Protein AF-A0A7U7GGA0-F1 (afdb_monomer_lite)

Secondary structure (DSSP, 8-state):
----GGG-GGGS---S--EE-HHHHHHH-TTTGGG-HHHHHHHHS---PPP------S-PPPP-HHHHHHHHHHHHHHHTSSSSEEPPHHHHHHHHHHHHHTTSEEEEEEEETTEEEEEEEE-TTTTTTHHHHHHHHT-GGGG--HHHHHHHHHHHHHTS-HHHHHHHHHHHHT-SSGGGGGGEEET--GGGT-TT-TT-----SEEEEEE-TTTS-EEEEEEEEE-GGGGSHHHHHHHHHHHHHHHHTT-EEEEEEGGGGGGHHHHHHHHHHHHHHHS-HHHHHHHHHHHHS-HHHHHHHHHHHHHHHHHHHHHHHHHHHHHHH--S--

Foldseek 3Di:
DDDPCQPPQQLAQLQQFFAAQQQVQCVLPVPQRLNDLLLLLLRRQQGDGFDDDDDDPDDFDDDPLVVLLVVLVVLSCVRRVGRHHHFDPVLNCVLQVLLVVVQQWHWDWDQDPNDIDIHIGGHPVCRPCLSLLLSLLSHVLLQDDPVVLVVLVVVLVVPADPQLVVLLVLLCVLAPDSSLSSQFHAFRQVVRLAVPCVPPNDGAGTWGWAAASPPSDTATEGEHEAEPVCPDPVNVVVVVVSCVRNVVSPHYYHYHYPVVVVCSNVVSNVVSVVSCVRCDPSSNVSSVVLNVDDPSNNCSSSSSRVVSSVSSSVSNVVSVCSSNRNDPDD

Structure (mmCIF, N/CA/C/O backbone):
data_AF-A0A7U7GGA0-F1
#
_entry.id   AF-A0A7U7GGA0-F1
#
loop_
_atom_site.group_PDB
_atom_site.id
_atom_site.type_symbol
_atom_site.label_atom_id
_atom_site.label_alt_id
_atom_site.label_comp_id
_atom_site.label_asym_id
_atom_site.label_entity_id
_atom_site.label_seq_id
_atom_site.pdbx_PDB_ins_code
_atom_site.Cartn_x
_atom_site.Cartn_y
_atom_site.Cartn_z
_atom_site.occupancy
_atom_site.B_iso_or_equiv
_atom_site.auth_seq_id
_atom_site.auth_comp_id
_atom_site.auth_asym_id
_atom_site.auth_atom_id
_atom_site.pdbx_PDB_model_num
ATOM 1 N N . MET A 1 1 ? -11.281 7.534 -27.462 1.00 26.80 1 MET A N 1
ATOM 2 C CA . MET A 1 1 ? -11.651 8.168 -26.183 1.00 26.80 1 MET A CA 1
ATOM 3 C C . MET A 1 1 ? -10.399 8.027 -25.348 1.00 26.80 1 MET A C 1
ATOM 5 O O . MET A 1 1 ? -10.153 6.940 -24.844 1.00 26.80 1 MET A O 1
ATOM 9 N N . ASP A 1 2 ? -9.530 9.034 -25.395 1.00 24.56 2 ASP A N 1
ATOM 10 C CA . ASP A 1 2 ? -8.231 8.976 -24.727 1.00 24.56 2 ASP A CA 1
ATOM 11 C C . ASP A 1 2 ? -8.488 9.090 -23.228 1.00 24.56 2 ASP A C 1
ATOM 13 O O . ASP A 1 2 ? -8.855 10.152 -22.725 1.00 24.56 2 ASP A O 1
ATOM 17 N N . PHE A 1 3 ? -8.408 7.960 -22.529 1.00 31.16 3 PHE A N 1
ATOM 18 C CA . PHE A 1 3 ? -8.395 7.962 -21.076 1.00 31.16 3 PHE A CA 1
ATOM 19 C C . PHE A 1 3 ? -7.069 8.578 -20.649 1.00 31.16 3 PHE A C 1
ATOM 21 O O . PHE A 1 3 ? -6.016 7.949 -20.742 1.00 31.16 3 PHE A O 1
ATOM 28 N N . ASP A 1 4 ? -7.123 9.828 -20.204 1.00 37.44 4 ASP A N 1
ATOM 29 C CA . ASP A 1 4 ? -5.989 10.482 -19.576 1.00 37.44 4 ASP A CA 1
ATOM 30 C C . ASP A 1 4 ? -5.774 9.854 -18.186 1.00 37.44 4 ASP A C 1
ATOM 32 O O . ASP A 1 4 ? -6.253 10.341 -17.165 1.00 37.44 4 ASP A O 1
ATOM 36 N N . PHE A 1 5 ? -5.077 8.711 -18.141 1.00 38.62 5 PHE A N 1
ATOM 37 C CA . PHE A 1 5 ? -4.699 7.996 -16.909 1.00 38.62 5 PHE A CA 1
ATOM 38 C C . PHE A 1 5 ? -3.738 8.799 -16.021 1.00 38.62 5 PHE A C 1
ATOM 40 O O . PHE A 1 5 ? -3.255 8.316 -14.995 1.00 38.62 5 PHE A O 1
ATOM 47 N N . THR A 1 6 ? -3.409 10.024 -16.410 1.00 38.94 6 THR A N 1
ATOM 48 C CA . THR A 1 6 ? -2.330 10.783 -15.805 1.00 38.94 6 THR A CA 1
ATOM 49 C C . THR A 1 6 ? -2.712 11.371 -14.445 1.00 38.94 6 THR A C 1
ATOM 51 O O . THR A 1 6 ? -1.821 11.589 -13.632 1.00 38.94 6 THR A O 1
ATOM 54 N N . ASP A 1 7 ? -4.010 11.463 -14.138 1.00 45.25 7 ASP A N 1
ATOM 55 C CA . ASP A 1 7 ? -4.540 11.820 -12.811 1.00 45.25 7 ASP A CA 1
ATOM 56 C C . ASP A 1 7 ? -5.097 10.603 -12.040 1.00 45.25 7 ASP A C 1
ATOM 58 O O . ASP A 1 7 ? -5.886 10.731 -11.101 1.00 45.25 7 ASP A O 1
ATOM 62 N N . SER A 1 8 ? -4.682 9.396 -12.431 1.00 45.69 8 SER A N 1
ATOM 63 C CA . SER A 1 8 ? -5.041 8.155 -11.749 1.00 45.69 8 SER A CA 1
ATOM 64 C C . SER A 1 8 ? -4.623 8.184 -10.264 1.00 45.69 8 SER A C 1
ATOM 66 O O . SER A 1 8 ? -3.449 8.440 -9.973 1.00 45.69 8 SER A O 1
ATOM 68 N N . PRO A 1 9 ? -5.526 7.855 -9.313 1.00 44.31 9 PRO A N 1
ATOM 69 C CA . PRO A 1 9 ? -5.203 7.759 -7.886 1.00 44.31 9 PRO A CA 1
ATOM 70 C C . PRO A 1 9 ? -4.023 6.825 -7.593 1.00 44.31 9 PRO A C 1
ATOM 72 O O . PRO A 1 9 ? -3.312 7.033 -6.616 1.00 44.31 9 PRO A O 1
ATOM 75 N N . TRP A 1 10 ? -3.807 5.831 -8.463 1.00 43.94 10 TRP A N 1
ATOM 76 C CA . TRP A 1 10 ? -2.750 4.824 -8.374 1.00 43.94 10 TRP A CA 1
ATOM 77 C C . TRP A 1 10 ? -1.346 5.389 -8.636 1.00 43.94 10 TRP A C 1
ATOM 79 O O . TRP A 1 10 ? -0.358 4.797 -8.219 1.00 43.94 10 TRP A O 1
ATOM 89 N N . HIS A 1 11 ? -1.229 6.532 -9.320 1.00 46.25 11 HIS A N 1
ATOM 90 C CA . HIS A 1 11 ? 0.070 7.134 -9.635 1.00 46.25 11 HIS A CA 1
ATOM 91 C C . HIS A 1 11 ? 0.603 8.025 -8.509 1.00 46.25 11 HIS A C 1
ATOM 93 O O . HIS A 1 11 ? 1.799 8.315 -8.480 1.00 46.25 11 HIS A O 1
ATOM 99 N N . GLN A 1 12 ? -0.243 8.434 -7.561 1.00 51.06 12 GLN A N 1
ATOM 100 C CA . GLN A 1 12 ? 0.085 9.475 -6.591 1.00 51.06 12 GLN A CA 1
ATOM 101 C C . GLN A 1 12 ? 0.842 8.928 -5.384 1.00 51.06 12 GLN A C 1
ATOM 103 O O . GLN A 1 12 ? 0.516 7.874 -4.848 1.00 51.06 12 GLN A O 1
ATOM 108 N N . SER A 1 13 ? 1.841 9.675 -4.909 1.00 44.59 13 SER A N 1
ATOM 109 C CA . SER A 1 13 ? 2.400 9.420 -3.581 1.00 44.59 13 SER A CA 1
ATOM 110 C C . SER A 1 13 ? 1.418 9.897 -2.502 1.00 44.59 13 SER A C 1
ATOM 112 O O . SER A 1 13 ? 1.038 11.074 -2.482 1.00 44.59 13 SER A O 1
ATOM 114 N N . ILE A 1 14 ? 1.031 9.016 -1.571 1.00 49.53 14 ILE A N 1
ATOM 115 C CA . ILE A 1 14 ? 0.167 9.328 -0.413 1.00 49.53 14 ILE A CA 1
ATOM 116 C C . ILE A 1 14 ? 0.987 10.029 0.692 1.00 49.53 14 ILE A C 1
ATOM 118 O O . ILE A 1 14 ? 0.829 9.789 1.884 1.00 49.53 14 ILE A O 1
ATOM 122 N N . ASP A 1 15 ? 1.876 10.948 0.320 1.00 47.06 15 ASP A N 1
ATOM 123 C CA . ASP A 1 15 ? 2.834 11.563 1.249 1.00 47.06 15 ASP A CA 1
ATOM 124 C C . ASP A 1 15 ? 2.228 12.649 2.152 1.00 47.06 15 ASP A C 1
ATOM 126 O O . ASP A 1 15 ? 2.924 13.229 2.985 1.00 47.06 15 ASP A O 1
ATOM 130 N N . LYS A 1 16 ? 0.947 13.002 1.984 1.00 54.38 16 LYS A N 1
ATOM 131 C CA . LYS A 1 16 ? 0.453 14.287 2.508 1.00 54.38 16 LYS A CA 1
ATOM 132 C C . LYS A 1 16 ? -0.461 14.190 3.725 1.00 54.38 16 LYS A C 1
ATOM 134 O O . LYS A 1 16 ? -0.462 15.124 4.512 1.00 54.38 16 LYS A O 1
ATOM 139 N N . ALA A 1 17 ? -1.199 13.106 3.951 1.00 54.53 17 ALA A N 1
ATOM 140 C CA . ALA A 1 17 ? -2.034 12.998 5.152 1.00 54.53 17 ALA A CA 1
ATOM 141 C C . ALA A 1 17 ? -2.320 11.540 5.515 1.00 54.53 17 ALA A C 1
ATOM 143 O O . ALA A 1 17 ? -2.991 10.809 4.777 1.00 54.53 17 ALA A O 1
ATOM 144 N N . ALA A 1 18 ? -1.842 11.123 6.684 1.00 72.19 18 ALA A N 1
ATOM 145 C CA . ALA A 1 18 ? -2.099 9.799 7.214 1.00 72.19 18 ALA A CA 1
ATOM 146 C C . ALA A 1 18 ? -2.680 9.913 8.615 1.00 72.19 18 ALA A C 1
ATOM 148 O O . ALA A 1 18 ? -1.956 10.192 9.564 1.00 72.19 18 ALA A O 1
ATOM 149 N N . TYR A 1 19 ? -3.983 9.675 8.758 1.00 87.94 19 TYR A N 1
ATOM 150 C CA . TYR A 1 19 ? -4.513 9.290 10.057 1.00 87.94 19 TYR A CA 1
ATOM 151 C C . TYR A 1 19 ? -4.419 7.780 10.234 1.00 87.94 19 TYR A C 1
ATOM 153 O O . TYR A 1 19 ? -4.403 7.023 9.257 1.00 87.94 19 TYR A O 1
ATOM 161 N N . ALA A 1 20 ? -4.332 7.370 11.492 1.00 90.38 20 ALA A N 1
ATOM 162 C CA . ALA A 1 20 ? -4.372 5.992 11.937 1.00 90.38 20 ALA A CA 1
ATOM 163 C C . ALA A 1 20 ? -5.182 5.902 13.232 1.00 90.38 20 ALA A C 1
ATOM 165 O O . ALA A 1 20 ? -5.212 6.847 14.027 1.00 90.38 20 ALA A O 1
ATOM 166 N N . ALA A 1 21 ? -5.810 4.750 13.451 1.00 93.12 21 ALA A N 1
ATOM 167 C CA . ALA A 1 21 ? -6.511 4.486 14.694 1.00 93.12 21 ALA A CA 1
ATOM 168 C C . ALA A 1 21 ? -5.520 4.369 15.861 1.00 93.12 21 ALA A C 1
ATOM 170 O O . ALA A 1 21 ? -4.521 3.646 15.771 1.00 93.12 21 ALA A O 1
ATOM 171 N N . GLN A 1 22 ? -5.789 5.060 16.966 1.00 93.56 22 GLN A N 1
ATOM 172 C CA . GLN A 1 22 ? -4.914 5.070 18.138 1.00 93.56 22 GLN A CA 1
ATOM 173 C C . GLN A 1 22 ? -4.792 3.672 18.748 1.00 93.56 22 GLN A C 1
ATOM 175 O O . GLN A 1 22 ? -3.684 3.255 19.088 1.00 93.56 22 GLN A O 1
ATOM 180 N N . ALA A 1 23 ? -5.894 2.920 18.821 1.00 94.38 23 ALA A N 1
ATOM 181 C CA . ALA A 1 23 ? -5.894 1.543 19.304 1.00 94.38 23 ALA A CA 1
ATOM 182 C C . ALA A 1 23 ? -4.991 0.638 18.457 1.00 94.38 23 ALA A C 1
ATOM 184 O O . ALA A 1 23 ? -4.257 -0.195 18.992 1.00 94.38 23 ALA A O 1
ATOM 185 N N . LEU A 1 24 ? -5.032 0.818 17.133 1.00 93.62 24 LEU A N 1
ATOM 186 C CA . LEU A 1 24 ? -4.247 0.028 16.192 1.00 93.62 24 LEU A CA 1
ATOM 187 C C . LEU A 1 24 ? -2.758 0.343 16.319 1.00 93.62 24 LEU A C 1
ATOM 189 O O . LEU A 1 24 ? -1.940 -0.566 16.426 1.00 93.62 24 LEU A O 1
ATOM 193 N N . VAL A 1 25 ? -2.405 1.627 16.368 1.00 92.44 25 VAL A N 1
ATOM 194 C CA . VAL A 1 25 ? -1.018 2.071 16.543 1.00 92.44 25 VAL A CA 1
ATOM 195 C C . VAL A 1 25 ? -0.442 1.559 17.864 1.00 92.44 25 VAL A C 1
ATOM 197 O O . VAL A 1 25 ? 0.655 1.002 17.878 1.00 92.44 25 VAL A O 1
ATOM 200 N N . SER A 1 26 ? -1.199 1.667 18.959 1.00 91.88 26 SER A N 1
ATOM 201 C CA . SER A 1 26 ? -0.801 1.125 20.263 1.00 91.88 26 SER A CA 1
ATOM 202 C C . SER A 1 26 ? -0.711 -0.405 20.281 1.00 91.88 26 SER A C 1
ATOM 204 O O . SER A 1 26 ? 0.055 -0.950 21.069 1.00 91.88 26 SER A O 1
ATOM 206 N N . PHE A 1 27 ? -1.455 -1.113 19.428 1.00 92.81 27 PHE A N 1
ATOM 207 C CA . PHE A 1 27 ? -1.346 -2.566 19.274 1.00 92.81 27 PHE A CA 1
ATOM 208 C C . PHE A 1 27 ? -0.114 -2.984 18.450 1.00 92.81 27 PHE A C 1
ATOM 210 O O . PHE A 1 27 ? 0.562 -3.965 18.781 1.00 92.81 27 PHE A O 1
ATOM 217 N N . LEU A 1 28 ? 0.190 -2.249 17.377 1.00 90.25 28 LEU A N 1
ATOM 218 C CA . LEU A 1 28 ? 1.336 -2.522 16.508 1.00 90.25 28 LEU A CA 1
ATOM 219 C C . LEU A 1 28 ? 2.662 -2.243 17.223 1.00 90.25 28 LEU A C 1
ATOM 221 O O . LEU A 1 28 ? 3.551 -3.094 17.196 1.00 90.25 28 LEU A O 1
ATOM 225 N N . ASP A 1 29 ? 2.766 -1.104 17.909 1.00 89.69 29 ASP A N 1
ATOM 226 C CA . ASP A 1 29 ? 3.924 -0.753 18.731 1.00 89.69 29 ASP A CA 1
ATOM 227 C C . ASP A 1 29 ? 3.483 -0.127 20.068 1.00 89.69 29 ASP A C 1
ATOM 229 O O . ASP A 1 29 ? 3.345 1.096 20.178 1.00 89.69 29 ASP A O 1
ATOM 233 N N . PRO A 1 30 ? 3.296 -0.945 21.121 1.00 88.25 30 PRO A N 1
ATOM 234 C CA . PRO A 1 30 ? 2.891 -0.459 22.440 1.00 88.25 30 PRO A CA 1
ATOM 235 C C . PRO A 1 30 ? 3.915 0.459 23.116 1.00 88.25 30 PRO A C 1
ATOM 237 O O . PRO A 1 30 ? 3.559 1.174 24.051 1.00 88.25 30 PRO A O 1
ATOM 240 N N . LYS A 1 31 ? 5.190 0.412 22.702 1.00 88.94 31 LYS A N 1
ATOM 241 C CA . LYS A 1 31 ? 6.273 1.163 23.351 1.00 88.94 31 LYS A CA 1
ATOM 242 C C . LYS A 1 31 ? 6.389 2.570 22.787 1.00 88.94 31 LYS A C 1
ATOM 244 O O . LYS A 1 31 ? 6.547 3.515 23.551 1.00 88.94 31 LYS A O 1
ATOM 249 N N . GLN A 1 32 ? 6.350 2.697 21.462 1.00 88.69 32 GLN A N 1
ATOM 250 C CA . GLN A 1 32 ? 6.600 3.969 20.781 1.00 88.69 32 GLN A CA 1
ATOM 251 C C . GLN A 1 32 ? 5.337 4.583 20.166 1.00 88.69 32 GLN A C 1
ATOM 253 O O . GLN A 1 32 ? 5.297 5.794 19.944 1.00 88.69 32 GLN A O 1
ATOM 258 N N . GLY A 1 33 ? 4.296 3.788 19.894 1.00 89.44 33 GLY A N 1
ATOM 259 C CA . GLY A 1 33 ? 3.059 4.254 19.270 1.00 89.44 33 GLY A CA 1
ATOM 260 C C . GLY A 1 33 ? 3.325 5.068 17.999 1.00 89.44 33 GLY A C 1
ATOM 261 O O . GLY A 1 33 ? 4.047 4.630 17.107 1.00 89.44 33 GLY A O 1
ATOM 262 N N . PHE A 1 34 ? 2.793 6.292 17.933 1.00 88.56 34 PHE A N 1
ATOM 263 C CA . PHE A 1 34 ? 2.975 7.206 16.794 1.00 88.56 34 PHE A CA 1
ATOM 264 C C . PHE A 1 34 ? 4.425 7.687 16.582 1.00 88.56 34 PHE A C 1
ATOM 266 O O . PHE A 1 34 ? 4.760 8.208 15.516 1.00 88.56 34 PHE A O 1
ATOM 273 N N . ALA A 1 35 ? 5.307 7.530 17.575 1.00 88.00 35 ALA A N 1
ATOM 274 C CA . ALA A 1 35 ? 6.732 7.814 17.414 1.00 88.00 35 ALA A CA 1
ATOM 275 C C . ALA A 1 35 ? 7.501 6.657 16.750 1.00 88.00 35 ALA A C 1
ATOM 277 O O . ALA A 1 35 ? 8.643 6.861 16.345 1.00 88.00 35 ALA A O 1
ATOM 278 N N . SER A 1 36 ? 6.885 5.477 16.611 1.00 87.81 36 SER A N 1
ATOM 279 C CA . SER A 1 36 ? 7.525 4.281 16.060 1.00 87.81 36 SER A CA 1
ATOM 280 C C . SER A 1 36 ? 7.919 4.470 14.590 1.00 87.81 36 SER A C 1
ATOM 282 O O . SER A 1 36 ? 7.034 4.713 13.764 1.00 87.81 36 SER A O 1
ATOM 284 N N . PRO A 1 37 ? 9.201 4.287 14.215 1.00 84.19 37 PRO A N 1
ATOM 285 C CA . PRO A 1 37 ? 9.628 4.305 12.814 1.00 84.19 37 PRO A CA 1
ATOM 286 C C . PRO A 1 37 ? 8.856 3.305 11.949 1.00 84.19 37 PRO A C 1
ATOM 288 O O . PRO A 1 37 ? 8.491 3.623 10.823 1.00 84.19 37 PRO A O 1
ATOM 291 N N . LEU A 1 38 ? 8.526 2.135 12.505 1.00 84.00 38 LEU A N 1
ATOM 292 C CA . LEU A 1 38 ? 7.714 1.122 11.836 1.00 84.00 38 LEU A CA 1
ATOM 293 C C . LEU A 1 38 ? 6.321 1.662 11.485 1.00 84.00 38 LEU A C 1
ATOM 295 O O . LEU A 1 38 ? 5.894 1.556 10.340 1.00 84.00 38 LEU A O 1
ATOM 299 N N . VAL A 1 39 ? 5.628 2.275 12.452 1.00 85.94 39 VAL A N 1
ATOM 300 C CA . VAL A 1 39 ? 4.297 2.868 12.230 1.00 85.94 39 VAL A CA 1
ATOM 301 C C . VAL A 1 39 ? 4.372 3.988 11.194 1.00 85.94 39 VAL A C 1
ATOM 303 O O . VAL A 1 39 ? 3.505 4.074 10.328 1.00 85.94 39 VAL A O 1
ATOM 306 N N . ARG A 1 40 ? 5.421 4.818 11.229 1.00 83.12 40 ARG A N 1
ATOM 307 C CA . ARG A 1 40 ? 5.620 5.860 10.214 1.00 83.12 40 ARG A CA 1
ATOM 308 C C . ARG A 1 40 ? 5.760 5.262 8.819 1.00 83.12 40 ARG A C 1
ATOM 310 O O . ARG A 1 40 ? 4.989 5.636 7.945 1.00 83.12 40 ARG A O 1
ATOM 317 N N . THR A 1 41 ? 6.659 4.295 8.634 1.00 78.69 41 THR A N 1
ATOM 318 C CA . THR A 1 41 ? 6.871 3.629 7.340 1.00 78.69 41 THR A CA 1
ATOM 319 C C . THR A 1 41 ? 5.589 2.970 6.831 1.00 78.69 41 THR A C 1
ATOM 321 O O . THR A 1 41 ? 5.218 3.173 5.679 1.00 78.69 41 THR A O 1
ATOM 324 N N . ILE A 1 42 ? 4.873 2.238 7.691 1.00 78.62 42 ILE A N 1
ATOM 325 C CA . ILE A 1 42 ? 3.627 1.547 7.330 1.00 78.62 42 ILE A CA 1
ATOM 326 C C . ILE A 1 42 ? 2.576 2.519 6.789 1.00 78.62 42 ILE A C 1
ATOM 328 O O . ILE A 1 42 ? 1.975 2.273 5.750 1.00 78.62 42 ILE A O 1
ATOM 332 N N . PHE A 1 43 ? 2.319 3.608 7.515 1.00 77.69 43 PHE A N 1
ATOM 333 C CA . PHE A 1 43 ? 1.221 4.511 7.178 1.00 77.69 43 PHE A CA 1
ATOM 334 C C . PHE A 1 43 ? 1.610 5.587 6.162 1.00 77.69 43 PHE A C 1
ATOM 336 O O . PHE A 1 43 ? 0.712 6.165 5.552 1.00 77.69 43 PHE A O 1
ATOM 343 N N . GLN A 1 44 ? 2.908 5.838 5.967 1.00 74.12 44 GLN A N 1
ATOM 344 C CA . GLN A 1 44 ? 3.423 6.690 4.896 1.00 74.12 44 GLN A CA 1
ATOM 345 C C . GLN A 1 44 ? 3.277 6.020 3.527 1.00 74.12 44 GLN A C 1
ATOM 347 O O . GLN A 1 44 ? 2.798 6.645 2.591 1.00 74.12 44 GLN A O 1
ATOM 352 N N . TYR A 1 45 ? 3.674 4.751 3.431 1.00 66.19 45 TYR A N 1
ATOM 353 C CA . TYR A 1 45 ? 3.763 4.017 2.164 1.00 66.19 45 TYR A CA 1
ATOM 354 C C . TYR A 1 45 ? 2.608 3.047 1.939 1.00 66.19 45 TYR A C 1
ATOM 356 O O . TYR A 1 45 ? 2.703 2.172 1.083 1.00 66.19 45 TYR A O 1
ATOM 364 N N . ARG A 1 46 ? 1.530 3.159 2.722 1.00 63.53 46 ARG A N 1
ATOM 365 C CA . ARG A 1 46 ? 0.328 2.361 2.481 1.00 63.53 46 ARG A CA 1
ATOM 366 C C . ARG A 1 46 ? -0.140 2.602 1.050 1.00 63.53 46 ARG A C 1
ATOM 368 O O . ARG A 1 46 ? -0.200 3.748 0.601 1.00 63.53 46 ARG A O 1
ATOM 375 N N . SER A 1 47 ? -0.494 1.533 0.366 1.00 49.59 47 SER A N 1
ATOM 376 C CA . SER A 1 47 ? -1.025 1.634 -0.981 1.00 49.59 47 SER A CA 1
ATOM 377 C C . SER A 1 47 ? -2.519 1.978 -0.912 1.00 49.59 47 SER A C 1
ATOM 379 O O . SER A 1 47 ? -3.198 1.653 0.069 1.00 49.59 47 SER A O 1
ATOM 381 N N . GLY A 1 48 ? -3.037 2.729 -1.884 1.00 48.34 48 GLY A N 1
ATOM 382 C CA . GLY A 1 48 ? -4.426 3.190 -1.865 1.00 48.34 48 GLY A CA 1
ATOM 383 C C . GLY A 1 48 ? -4.698 4.447 -2.689 1.00 48.34 48 GLY A C 1
ATOM 384 O O . GLY A 1 48 ? -3.820 5.009 -3.333 1.00 48.34 48 GLY A O 1
ATOM 385 N N . PHE A 1 49 ? -5.955 4.884 -2.671 1.00 47.25 49 PHE A N 1
ATOM 386 C CA . PHE A 1 49 ? -6.432 6.014 -3.464 1.00 47.25 49 PHE A CA 1
ATOM 387 C C . PHE A 1 49 ? -6.011 7.356 -2.856 1.00 47.25 49 PHE A C 1
ATOM 389 O O . PHE A 1 49 ? -6.202 7.623 -1.667 1.00 47.25 49 PHE A O 1
ATOM 396 N N . ALA A 1 50 ? -5.514 8.239 -3.712 1.00 50.84 50 ALA A N 1
ATOM 397 C CA . ALA A 1 50 ? -5.436 9.664 -3.451 1.00 50.84 50 ALA A CA 1
ATOM 398 C C . ALA A 1 50 ? -6.574 10.379 -4.194 1.00 50.84 50 ALA A C 1
ATOM 400 O O . ALA A 1 50 ? -6.833 10.114 -5.370 1.00 50.84 50 ALA A O 1
ATOM 401 N N . PHE A 1 51 ? -7.281 11.278 -3.506 1.00 49.69 51 PHE A N 1
ATOM 402 C CA . PHE A 1 51 ? -8.290 12.113 -4.152 1.00 49.69 51 PHE A CA 1
ATOM 403 C C . PHE A 1 51 ? -7.620 13.334 -4.771 1.00 49.69 51 PHE A C 1
ATOM 405 O O . PHE A 1 51 ? -7.029 14.150 -4.066 1.00 49.69 51 PHE A O 1
ATOM 412 N N . THR A 1 52 ? -7.781 13.497 -6.081 1.00 49.09 52 THR A N 1
ATOM 413 C CA . THR A 1 52 ? -7.548 14.782 -6.744 1.00 49.09 52 THR A CA 1
ATOM 414 C C . THR A 1 52 ? -8.890 15.397 -7.063 1.00 49.09 52 THR A C 1
ATOM 416 O O . THR A 1 52 ? -9.732 14.772 -7.706 1.00 49.09 52 THR A O 1
ATOM 419 N N . LEU A 1 53 ? -9.118 16.614 -6.576 1.00 47.19 53 LEU A N 1
ATOM 420 C CA . LEU A 1 53 ? -10.313 17.349 -6.949 1.00 47.19 53 LEU A CA 1
ATOM 421 C C . LEU A 1 53 ? -10.157 17.837 -8.393 1.00 47.19 53 LEU A C 1
ATOM 423 O O . LEU A 1 53 ? -9.237 18.621 -8.654 1.00 47.19 53 LEU A O 1
ATOM 427 N N . PRO A 1 54 ? -11.046 17.436 -9.320 1.00 45.34 54 PRO A N 1
ATOM 428 C CA . PRO A 1 54 ? -11.078 18.048 -10.638 1.00 45.34 54 PRO A CA 1
ATOM 429 C C . PRO A 1 54 ? -11.345 19.550 -10.496 1.00 45.34 54 PRO A C 1
ATOM 431 O O . PRO A 1 54 ? -11.855 20.029 -9.479 1.00 45.34 54 PRO A O 1
ATOM 434 N N . THR A 1 55 ? -10.995 20.322 -11.518 1.00 44.25 55 THR A N 1
ATOM 435 C CA . THR A 1 55 ? -11.402 21.728 -11.612 1.00 44.25 55 THR A CA 1
ATOM 436 C C . THR A 1 55 ? -12.862 21.774 -12.079 1.00 44.25 55 THR A C 1
ATOM 438 O O . THR A 1 55 ? -13.084 21.486 -13.251 1.00 44.25 55 THR A O 1
ATOM 441 N N . PRO A 1 56 ? -13.881 22.062 -11.237 1.00 42.81 56 PRO A N 1
ATOM 442 C CA . PRO A 1 56 ? -15.233 22.327 -11.704 1.00 42.81 56 PRO A CA 1
ATOM 443 C C . PRO A 1 56 ? -15.265 23.386 -12.799 1.00 42.81 56 PRO A C 1
ATOM 445 O O . PRO A 1 56 ? -14.618 24.426 -12.719 1.00 42.81 56 PRO A O 1
ATOM 448 N N . SER A 1 57 ? -16.082 23.094 -13.801 1.00 40.31 57 SER A N 1
ATOM 449 C CA . SER A 1 57 ? -16.409 23.926 -14.956 1.00 40.31 57 SER A CA 1
ATOM 450 C C . SER A 1 57 ? -17.552 24.911 -14.677 1.00 40.31 57 SER A C 1
ATOM 452 O O . SER A 1 57 ? -18.249 25.314 -15.603 1.00 40.31 57 SER A O 1
ATOM 454 N N . PHE A 1 58 ? -17.808 25.240 -13.409 1.00 45.59 58 PHE A N 1
ATOM 455 C CA . PHE A 1 58 ? -18.923 26.095 -13.007 1.00 45.59 58 PHE A CA 1
ATOM 456 C C . PHE A 1 58 ? -18.393 27.387 -12.387 1.00 45.59 58 PHE A C 1
ATOM 458 O O . PHE A 1 58 ? -17.502 27.343 -11.538 1.00 45.59 58 PHE A O 1
ATOM 465 N N . ASP A 1 59 ? -18.968 28.520 -12.792 1.00 42.84 59 ASP A N 1
ATOM 466 C CA . ASP A 1 59 ? -18.710 29.822 -12.183 1.00 42.84 59 ASP A CA 1
ATOM 467 C C . ASP A 1 59 ? -19.305 29.848 -10.771 1.00 42.84 59 ASP A C 1
ATOM 469 O O . ASP A 1 59 ? -20.522 29.911 -10.581 1.00 42.84 59 ASP A O 1
ATOM 473 N N . ILE A 1 60 ? -18.435 29.763 -9.766 1.00 51.38 60 ILE A N 1
ATOM 474 C CA . ILE A 1 60 ? -18.813 29.840 -8.353 1.00 51.38 60 ILE A CA 1
ATOM 475 C C . ILE A 1 60 ? -18.538 31.275 -7.865 1.00 51.38 60 ILE A C 1
ATOM 477 O O . ILE A 1 60 ? -17.427 31.774 -8.063 1.00 51.38 60 ILE A O 1
ATOM 481 N N . PRO A 1 61 ? -19.509 31.958 -7.224 1.00 49.50 61 PRO A N 1
ATOM 482 C CA . PRO A 1 61 ? -19.302 33.288 -6.651 1.00 49.50 61 PRO A CA 1
ATOM 483 C C . PRO A 1 61 ? -18.145 33.293 -5.639 1.00 49.50 61 PRO A C 1
ATOM 485 O O . PRO A 1 61 ? -18.127 32.487 -4.710 1.00 49.50 61 PRO A O 1
ATOM 488 N N . GLN A 1 62 ? -17.180 34.199 -5.817 1.00 50.97 62 GLN A N 1
ATOM 489 C CA . GLN A 1 62 ? -15.939 34.239 -5.033 1.00 50.97 62 GLN A CA 1
ATOM 490 C C . GLN A 1 62 ? -16.134 34.827 -3.619 1.00 50.97 62 GLN A C 1
ATOM 492 O O . GLN A 1 62 ? -16.914 35.758 -3.415 1.00 50.97 62 GLN A O 1
ATOM 497 N N . LEU A 1 63 ? -15.399 34.279 -2.642 1.00 64.50 63 LEU A N 1
ATOM 498 C CA . LEU A 1 63 ? -15.309 34.760 -1.254 1.00 64.50 63 LEU A CA 1
ATOM 499 C C . LEU A 1 63 ? -14.642 36.138 -1.119 1.00 64.50 63 LEU A C 1
ATOM 501 O O . LEU A 1 63 ? -13.935 36.609 -2.003 1.00 64.50 63 LEU A O 1
ATOM 505 N N . ASP A 1 64 ? -14.683 36.656 0.113 1.00 63.66 64 ASP A N 1
ATOM 506 C CA . ASP A 1 64 ? -13.508 37.302 0.708 1.00 63.66 64 ASP A CA 1
ATOM 507 C C . ASP A 1 64 ? -12.357 36.277 0.839 1.00 63.66 64 ASP A C 1
ATOM 509 O O . ASP A 1 64 ? -12.328 35.452 1.763 1.00 63.66 64 ASP A O 1
ATOM 513 N N . GLN A 1 65 ? -11.448 36.297 -0.139 1.00 64.56 65 GLN A N 1
ATOM 514 C CA . GLN A 1 65 ? -10.334 35.358 -0.332 1.00 64.56 65 GLN A CA 1
ATOM 515 C C . GLN A 1 65 ? -9.552 35.057 0.962 1.00 64.56 65 GLN A C 1
ATOM 517 O O . GLN A 1 65 ? -9.143 33.920 1.196 1.00 64.56 65 GLN A O 1
ATOM 522 N N . LEU A 1 66 ? -9.426 36.044 1.858 1.00 66.12 66 LEU A N 1
ATOM 523 C CA . LEU A 1 66 ? -8.678 35.930 3.110 1.00 66.12 66 LEU A CA 1
ATOM 524 C C . LEU A 1 66 ? -9.236 34.844 4.052 1.00 66.12 66 LEU A C 1
ATOM 526 O O . LEU A 1 66 ? -8.475 34.096 4.669 1.00 66.12 66 LEU A O 1
ATOM 530 N N . LYS A 1 67 ? -10.566 34.734 4.177 1.00 69.06 67 LYS A N 1
ATOM 531 C CA . LYS A 1 67 ? -11.208 33.753 5.078 1.00 69.06 67 LYS A CA 1
ATOM 532 C C . LYS A 1 67 ? -11.076 32.330 4.552 1.00 69.06 67 LYS A C 1
ATOM 534 O O . LYS A 1 67 ? -10.891 31.397 5.333 1.00 69.06 67 LYS A O 1
ATOM 539 N N . ALA A 1 68 ? -11.161 32.177 3.237 1.00 65.12 68 ALA A N 1
ATOM 540 C CA . ALA A 1 68 ? -11.002 30.899 2.563 1.00 65.12 68 ALA A CA 1
ATOM 541 C C . ALA A 1 68 ? -9.567 30.394 2.654 1.00 65.12 68 ALA A C 1
ATOM 543 O O . ALA A 1 68 ? -9.351 29.237 3.008 1.00 65.12 68 ALA A O 1
ATOM 544 N N . ASP A 1 69 ? -8.599 31.283 2.426 1.00 65.81 69 ASP A N 1
ATOM 545 C CA . ASP A 1 69 ? -7.180 30.980 2.575 1.00 65.81 69 ASP A CA 1
ATOM 546 C C . ASP A 1 69 ? -6.858 30.567 4.014 1.00 65.81 69 ASP A C 1
ATOM 548 O O . ASP A 1 69 ? -6.189 29.554 4.230 1.00 65.81 69 ASP A O 1
ATOM 552 N N . TRP A 1 70 ? -7.394 31.287 5.008 1.00 74.50 70 TRP A N 1
ATOM 553 C CA . TRP A 1 70 ? -7.215 30.937 6.416 1.00 74.50 70 TRP A CA 1
ATOM 554 C C . TRP A 1 70 ? -7.831 29.574 6.766 1.00 74.50 70 TRP A C 1
ATOM 556 O O . TRP A 1 70 ? -7.139 28.716 7.316 1.00 74.50 70 TRP A O 1
ATOM 566 N N . LEU A 1 71 ? -9.103 29.337 6.423 1.00 72.31 71 LEU A N 1
ATOM 567 C CA . LEU A 1 71 ? -9.796 28.085 6.749 1.00 72.31 71 LEU A CA 1
ATOM 568 C C . LEU A 1 71 ? -9.159 26.887 6.033 1.00 72.31 71 LEU A C 1
ATOM 570 O O . LEU A 1 71 ? -8.912 25.855 6.657 1.00 72.31 71 LEU A O 1
ATOM 574 N N . SER A 1 72 ? -8.823 27.045 4.751 1.00 69.06 72 SER A N 1
ATOM 575 C CA . SER A 1 72 ? -8.046 26.063 3.993 1.00 69.06 72 SER A CA 1
ATOM 576 C C . SER A 1 72 ? -6.725 25.754 4.689 1.00 69.06 72 SER A C 1
ATOM 578 O O . SER A 1 72 ? -6.393 24.587 4.886 1.00 69.06 72 SER A O 1
ATOM 580 N N . ALA A 1 73 ? -5.958 26.783 5.066 1.00 69.81 73 ALA A N 1
ATOM 581 C CA . ALA A 1 73 ? -4.666 26.595 5.711 1.00 69.81 73 ALA A CA 1
ATOM 582 C C . ALA A 1 73 ? -4.810 25.828 7.029 1.00 69.81 73 ALA A C 1
ATOM 584 O O . ALA A 1 73 ? -4.055 24.887 7.254 1.00 69.81 73 ALA A O 1
ATOM 585 N N . VAL A 1 74 ? -5.802 26.166 7.861 1.00 76.44 74 VAL A N 1
ATOM 586 C CA . VAL A 1 74 ? -6.083 25.464 9.124 1.00 76.44 74 VAL A CA 1
ATOM 587 C C . VAL A 1 74 ? -6.420 23.993 8.876 1.00 76.44 74 VAL A C 1
ATOM 589 O O . VAL A 1 74 ? -5.804 23.120 9.489 1.00 76.44 74 VAL A O 1
ATOM 592 N N . LEU A 1 75 ? -7.347 23.698 7.960 1.00 72.81 75 LEU A N 1
ATOM 593 C CA . LEU A 1 75 ? -7.764 22.325 7.657 1.00 72.81 75 LEU A CA 1
ATOM 594 C C . LEU A 1 75 ? -6.621 21.499 7.061 1.00 72.81 75 LEU A C 1
ATOM 596 O O . LEU A 1 75 ? -6.379 20.378 7.509 1.00 72.81 75 LEU A O 1
ATOM 600 N N . ALA A 1 76 ? -5.856 22.073 6.129 1.00 68.38 76 ALA A N 1
ATOM 601 C CA . ALA A 1 76 ? -4.661 21.439 5.583 1.00 68.38 76 ALA A CA 1
ATOM 602 C C . ALA A 1 76 ? -3.637 21.147 6.690 1.00 68.38 76 ALA A C 1
ATOM 604 O O . ALA A 1 76 ? -3.100 20.043 6.756 1.00 68.38 76 ALA A O 1
ATOM 605 N N . LYS A 1 77 ? -3.418 22.090 7.618 1.00 73.25 77 LYS A N 1
ATOM 606 C CA . LYS A 1 77 ? -2.510 21.892 8.757 1.00 73.25 77 LYS A CA 1
ATOM 607 C C . LYS A 1 77 ? -2.978 20.772 9.683 1.00 73.25 77 LYS A C 1
ATOM 609 O O . LYS A 1 77 ? -2.134 20.051 10.208 1.00 73.25 77 LYS A O 1
ATOM 614 N N . ILE A 1 78 ? -4.286 20.640 9.911 1.00 73.56 78 ILE A N 1
ATOM 615 C CA . ILE A 1 78 ? -4.874 19.575 10.739 1.00 73.56 78 ILE A CA 1
ATOM 616 C C . ILE A 1 78 ? -4.718 18.213 10.050 1.00 73.56 78 ILE A C 1
ATOM 618 O O . ILE A 1 78 ? -4.310 17.250 10.700 1.00 73.56 78 ILE A O 1
ATOM 622 N N . ALA A 1 79 ? -4.975 18.133 8.743 1.00 68.25 79 ALA A N 1
ATOM 623 C CA . ALA A 1 79 ? -4.812 16.906 7.961 1.00 68.25 79 ALA A CA 1
ATOM 624 C C . ALA A 1 79 ? -3.349 16.434 7.892 1.00 68.25 79 ALA A C 1
ATOM 626 O O . ALA A 1 79 ? -3.067 15.241 7.953 1.00 68.25 79 ALA A O 1
ATOM 627 N N . GLN A 1 80 ? -2.415 17.382 7.821 1.00 67.12 80 GLN A N 1
ATOM 628 C CA . GLN A 1 80 ? -0.972 17.140 7.707 1.00 67.12 80 GLN A CA 1
ATOM 629 C C . GLN A 1 80 ? -0.260 17.058 9.071 1.00 67.12 80 GLN A C 1
ATOM 631 O O . GLN A 1 80 ? 0.973 17.068 9.142 1.00 67.12 80 GLN A O 1
ATOM 636 N N . ARG A 1 81 ? -0.997 17.058 10.192 1.00 67.38 81 ARG A N 1
ATOM 637 C CA . ARG A 1 81 ? -0.394 17.125 11.530 1.00 67.38 81 ARG A CA 1
ATOM 638 C C . ARG A 1 81 ? 0.185 15.774 11.952 1.00 67.38 81 ARG A C 1
ATOM 640 O O . ARG A 1 81 ? -0.443 15.048 12.704 1.00 67.38 81 ARG A O 1
ATOM 647 N N . GLY A 1 82 ? 1.436 15.511 11.593 1.00 65.88 82 GLY A N 1
ATOM 648 C CA . GLY A 1 82 ? 2.120 14.270 11.967 1.00 65.88 82 GLY A CA 1
ATOM 649 C C . GLY A 1 82 ? 1.813 13.134 10.994 1.00 65.88 82 GLY A C 1
ATOM 650 O O . GLY A 1 82 ? 0.830 13.179 10.259 1.00 65.88 82 GLY A O 1
ATOM 651 N N . LEU A 1 83 ? 2.704 12.144 10.947 1.00 74.75 83 LEU A N 1
ATOM 652 C CA . LEU A 1 83 ? 2.678 11.107 9.921 1.00 74.75 83 LEU A CA 1
ATOM 653 C C . LEU A 1 83 ? 3.018 9.735 10.541 1.00 74.75 83 LEU A C 1
ATOM 655 O O . LEU A 1 83 ? 4.202 9.454 10.724 1.00 74.75 83 LEU A O 1
ATOM 659 N N . PRO A 1 84 ? 2.016 8.908 10.910 1.00 82.81 84 PRO A N 1
ATOM 660 C CA . PRO A 1 84 ? 0.590 9.243 10.966 1.00 82.81 84 PRO A CA 1
ATOM 661 C C . PRO A 1 84 ? 0.198 10.078 12.203 1.00 82.81 84 PRO A C 1
ATOM 663 O O . PRO A 1 84 ? 0.936 10.154 13.186 1.00 82.81 84 PRO A O 1
ATOM 666 N N . ALA A 1 85 ? -0.989 10.680 12.159 1.00 87.38 85 ALA A N 1
ATOM 667 C CA . ALA A 1 85 ? -1.688 11.297 13.289 1.00 87.38 85 ALA A CA 1
ATOM 668 C C . ALA A 1 85 ? -2.854 10.409 13.769 1.00 87.38 85 ALA A C 1
ATOM 670 O O . ALA A 1 85 ? -3.303 9.543 13.018 1.00 87.38 85 ALA A O 1
ATOM 671 N N . PRO A 1 86 ? -3.393 10.609 14.983 1.00 90.00 86 PRO A N 1
ATOM 672 C CA . PRO A 1 86 ? -4.634 9.949 15.379 1.00 90.00 86 PRO A CA 1
ATOM 673 C C . PRO A 1 86 ? -5.824 10.455 14.548 1.00 90.00 86 PRO A C 1
ATOM 675 O O . PRO A 1 86 ? -5.940 11.657 14.302 1.00 90.00 86 PRO A O 1
ATOM 678 N N . CYS A 1 87 ? -6.714 9.543 14.150 1.00 91.31 87 CYS A N 1
ATOM 679 C CA . CYS A 1 87 ? -8.013 9.884 13.561 1.00 91.31 87 CYS A CA 1
ATOM 680 C C . CYS A 1 87 ? -8.959 10.522 14.591 1.00 91.31 87 CYS A C 1
ATOM 682 O O . CYS A 1 87 ? -8.668 10.563 15.794 1.00 91.31 87 CYS A O 1
ATOM 684 N N . SER A 1 88 ? -10.121 11.011 14.150 1.00 92.69 88 SER A N 1
ATOM 685 C CA . SER A 1 88 ? -11.111 11.524 15.098 1.00 92.69 88 SER A CA 1
ATOM 686 C C . SER A 1 88 ? -11.645 10.421 16.015 1.00 92.69 88 SER A C 1
ATOM 688 O O . SER A 1 88 ? -11.796 9.261 15.630 1.00 92.69 88 SER A O 1
ATOM 690 N N . LEU A 1 89 ? -12.024 10.807 17.237 1.00 94.38 89 LEU A N 1
ATOM 691 C CA . LEU A 1 89 ? -12.631 9.899 18.217 1.00 94.38 89 LEU A CA 1
ATOM 692 C C . LEU A 1 89 ? -13.915 9.232 17.691 1.00 94.38 89 LEU A C 1
ATOM 694 O O . LEU A 1 89 ? -14.256 8.125 18.103 1.00 94.38 89 LEU A O 1
ATOM 698 N N . LYS A 1 90 ? -14.637 9.907 16.785 1.00 95.81 90 LYS A N 1
ATOM 699 C CA . LYS A 1 90 ? -15.837 9.356 16.144 1.00 95.81 90 LYS A CA 1
ATOM 700 C C . LYS A 1 90 ? -15.478 8.195 15.219 1.00 95.81 90 LYS A C 1
ATOM 702 O O . LYS A 1 90 ? -16.112 7.149 15.328 1.00 95.81 90 LYS A O 1
ATOM 707 N N . ILE A 1 91 ? -14.465 8.362 14.363 1.00 95.94 91 ILE A N 1
ATOM 708 C CA . ILE A 1 91 ? -13.974 7.290 13.488 1.00 95.94 91 ILE A CA 1
ATOM 709 C C . ILE A 1 91 ? -13.388 6.150 14.322 1.00 95.94 91 ILE A C 1
ATOM 711 O O . ILE A 1 91 ? -13.787 5.009 14.119 1.00 95.94 91 ILE A O 1
ATOM 715 N N . GLU A 1 92 ? -12.554 6.452 15.322 1.00 96.44 92 GLU A N 1
ATOM 716 C CA . GLU A 1 92 ? -11.970 5.462 16.241 1.00 96.44 92 GLU A CA 1
ATOM 717 C C . GLU A 1 92 ? -13.049 4.574 16.884 1.00 96.44 92 GLU A C 1
ATOM 719 O O . GLU A 1 92 ? -13.033 3.354 16.752 1.00 96.44 92 GLU A O 1
ATOM 724 N N . ARG A 1 93 ? -14.054 5.171 17.534 1.00 97.62 93 ARG A N 1
ATOM 725 C CA . ARG A 1 93 ? -15.134 4.396 18.160 1.00 97.62 93 ARG A CA 1
ATOM 726 C C . ARG A 1 93 ? -15.971 3.643 17.131 1.00 97.62 93 ARG A C 1
ATOM 728 O O . ARG A 1 93 ? -16.389 2.525 17.408 1.00 97.62 93 ARG A O 1
ATOM 735 N N . HIS A 1 94 ? -16.230 4.231 15.963 1.00 97.69 94 HIS A N 1
ATOM 736 C CA . HIS A 1 94 ? -17.015 3.582 14.915 1.00 97.69 94 HIS A CA 1
ATOM 737 C C . HIS A 1 94 ? -16.350 2.288 14.431 1.00 97.69 94 HIS A C 1
ATOM 739 O O . HIS A 1 94 ? -16.989 1.236 14.455 1.00 97.69 94 HIS A O 1
ATOM 745 N N . ILE A 1 95 ? -15.066 2.342 14.064 1.00 97.19 95 ILE A N 1
ATOM 746 C CA . ILE A 1 95 ? -14.349 1.165 13.557 1.00 97.19 95 ILE A CA 1
ATOM 747 C C . ILE A 1 95 ? -14.188 0.084 14.631 1.00 97.19 95 ILE A C 1
ATOM 749 O O . ILE A 1 95 ? -14.333 -1.098 14.330 1.00 97.19 95 ILE A O 1
ATOM 753 N N . LEU A 1 96 ?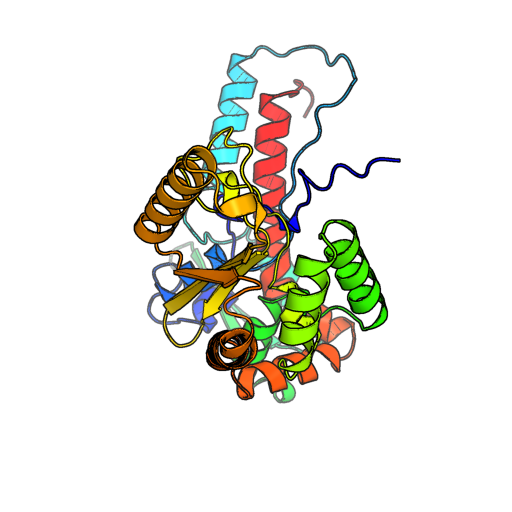 -13.956 0.474 15.890 1.00 97.94 96 LEU A N 1
ATOM 754 C CA . LEU A 1 96 ? -13.810 -0.468 17.000 1.00 97.94 96 LEU A CA 1
ATOM 755 C C . LEU A 1 96 ? -15.138 -1.125 17.383 1.00 97.94 96 LEU A C 1
ATOM 757 O O . LEU A 1 96 ? -15.178 -2.333 17.612 1.00 97.94 96 LEU A O 1
ATOM 761 N N . ASN A 1 97 ? -16.233 -0.359 17.402 1.00 98.19 97 ASN A N 1
ATOM 762 C CA . ASN A 1 97 ? -17.571 -0.900 17.634 1.00 98.19 97 ASN A CA 1
ATOM 763 C C . ASN A 1 97 ? -17.983 -1.869 16.529 1.00 98.19 97 ASN A C 1
ATOM 765 O O . ASN A 1 97 ? -18.496 -2.942 16.838 1.00 98.19 97 ASN A O 1
ATOM 769 N N . TYR A 1 98 ? -17.722 -1.523 15.266 1.00 98.25 98 TYR A N 1
ATOM 770 C CA . TYR A 1 98 ? -18.014 -2.407 14.143 1.00 98.25 98 TYR A CA 1
ATOM 771 C C . TYR A 1 98 ? -17.196 -3.702 14.219 1.00 98.25 98 TYR A C 1
ATOM 773 O O . TYR A 1 98 ? -17.758 -4.793 14.172 1.00 98.25 98 TYR A O 1
ATOM 781 N N . ALA A 1 99 ? -15.880 -3.607 14.441 1.00 97.50 99 ALA A N 1
ATOM 782 C CA . ALA A 1 99 ? -15.023 -4.784 14.587 1.00 97.50 99 ALA A CA 1
ATOM 783 C C . ALA A 1 99 ? -15.419 -5.669 15.784 1.00 97.50 99 ALA A C 1
ATOM 785 O O . ALA A 1 99 ? -15.255 -6.889 15.733 1.00 97.50 99 ALA A O 1
ATOM 786 N N . GLN A 1 100 ? -15.975 -5.072 16.841 1.00 97.69 100 GLN A N 1
ATOM 787 C CA . GLN A 1 100 ? -16.533 -5.811 17.968 1.00 97.69 100 GLN A CA 1
ATOM 788 C C . GLN A 1 100 ? -17.867 -6.488 17.643 1.00 97.69 100 GLN A C 1
ATOM 790 O O . GLN A 1 100 ? -18.057 -7.636 18.042 1.00 97.69 100 GLN A O 1
ATOM 795 N N . SER A 1 101 ? -18.770 -5.829 16.910 1.00 97.81 101 SER A N 1
ATOM 796 C CA . SER A 1 101 ? -20.071 -6.409 16.551 1.00 97.81 101 SER A CA 1
ATOM 797 C C . SER A 1 101 ? -19.956 -7.607 15.610 1.00 97.81 101 SER A C 1
ATOM 799 O O . SER A 1 101 ? -20.809 -8.483 15.657 1.00 97.81 101 SER A O 1
ATOM 801 N N . VAL A 1 102 ? -18.899 -7.665 14.794 1.00 97.19 102 VAL A N 1
ATOM 802 C CA . VAL A 1 102 ? -18.632 -8.782 13.865 1.00 97.19 102 VAL A CA 1
ATOM 803 C C . VAL A 1 102 ? -17.624 -9.803 14.418 1.00 97.19 102 VAL A C 1
ATOM 805 O O . VAL A 1 102 ? -17.090 -10.633 13.684 1.00 97.19 102 VAL A O 1
ATOM 808 N N . GLU A 1 103 ? -17.334 -9.724 15.719 1.00 96.06 103 GLU A N 1
ATOM 809 C CA . GLU A 1 103 ? -16.474 -10.661 16.454 1.00 96.06 103 GLU A CA 1
ATOM 810 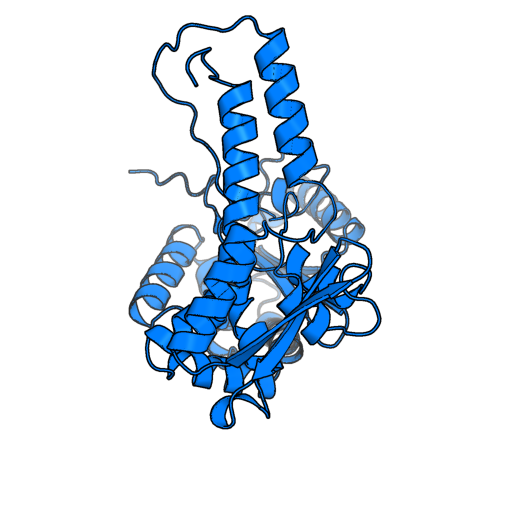C C . GLU A 1 103 ? -15.013 -10.756 15.965 1.00 96.06 103 GLU A C 1
ATOM 812 O O . GLU A 1 103 ? -14.353 -11.782 16.140 1.00 96.06 103 GLU A O 1
ATOM 817 N N . VAL A 1 104 ? -14.451 -9.676 15.417 1.00 96.69 104 VAL A N 1
ATOM 818 C CA . VAL A 1 104 ? -13.018 -9.616 15.066 1.00 96.69 104 VAL A CA 1
ATOM 819 C C . VAL A 1 104 ? -12.161 -9.361 16.310 1.00 96.69 104 VAL A C 1
ATOM 821 O O . VAL A 1 104 ? -11.143 -10.021 16.548 1.00 96.69 104 VAL A O 1
ATOM 824 N N . LEU A 1 105 ? -12.580 -8.419 17.154 1.00 96.75 105 LEU A N 1
ATOM 825 C CA . LEU A 1 105 ? -11.855 -8.019 18.360 1.00 96.75 105 LEU A CA 1
ATOM 826 C C . LEU A 1 105 ? -12.806 -7.573 19.469 1.00 96.75 105 LEU A C 1
ATOM 828 O O . LEU A 1 105 ? -13.970 -7.297 19.232 1.00 96.75 105 LEU A O 1
ATOM 832 N N . ASN A 1 106 ? -12.299 -7.484 20.690 1.00 96.69 106 ASN A N 1
ATOM 833 C CA . ASN A 1 106 ? -12.881 -6.658 21.743 1.00 96.69 106 ASN A CA 1
ATOM 834 C C . ASN A 1 106 ? -11.967 -5.469 21.992 1.00 96.69 106 ASN A C 1
ATOM 836 O O . ASN A 1 106 ? -10.754 -5.566 21.780 1.00 96.69 106 ASN A O 1
ATOM 840 N N . TYR A 1 107 ? -12.516 -4.384 22.524 1.00 96.50 107 TYR A N 1
ATOM 841 C CA . TYR A 1 107 ? -11.694 -3.268 22.968 1.00 96.50 107 TYR A CA 1
ATOM 842 C C . TYR A 1 107 ? -12.120 -2.734 24.334 1.00 96.50 107 TYR A C 1
ATOM 844 O O . TYR A 1 107 ? -13.236 -2.954 24.799 1.00 96.50 107 TYR A O 1
ATOM 852 N N . GLN A 1 108 ? -11.187 -2.062 25.001 1.00 96.00 108 GLN A N 1
ATOM 853 C CA . GLN A 1 108 ? -11.443 -1.307 26.222 1.00 96.00 108 GLN A CA 1
ATOM 854 C C . GLN A 1 108 ? -11.052 0.146 25.990 1.00 96.00 108 GLN A C 1
ATOM 856 O O . GLN A 1 108 ? -9.922 0.417 25.582 1.00 96.00 108 GLN A O 1
ATOM 861 N N . GLU A 1 109 ? -11.980 1.058 26.264 1.00 95.44 109 GLU A N 1
ATOM 862 C CA . GLU A 1 109 ? -11.739 2.499 26.287 1.00 95.44 109 GLU A CA 1
ATOM 863 C C . GLU A 1 109 ? -11.466 2.944 27.730 1.00 95.44 109 GLU A C 1
ATOM 865 O O . GLU A 1 109 ? -12.212 2.605 28.651 1.00 95.44 109 GLU A O 1
ATOM 870 N N . GLN A 1 110 ? -10.384 3.690 27.936 1.00 93.81 110 GLN A N 1
ATOM 871 C CA . GLN A 1 110 ? -10.005 4.276 29.220 1.00 93.81 110 GLN A CA 1
ATOM 872 C C . GLN A 1 110 ? -9.695 5.761 29.037 1.00 93.81 110 GLN A C 1
ATOM 874 O O . GLN A 1 110 ? -9.138 6.161 28.017 1.00 93.81 110 GLN A O 1
ATOM 879 N N . ILE A 1 111 ? -10.020 6.579 30.037 1.00 91.31 111 ILE A N 1
ATOM 880 C CA . ILE A 1 111 ? -9.640 7.994 30.068 1.00 91.31 111 ILE A CA 1
ATOM 881 C C . ILE A 1 111 ? -8.514 8.145 31.085 1.00 91.31 111 ILE A C 1
ATOM 883 O O . ILE A 1 111 ? -8.706 7.873 32.269 1.00 91.31 111 ILE A O 1
ATOM 887 N N . ASN A 1 112 ? -7.342 8.580 30.629 1.00 84.44 112 ASN A N 1
ATOM 888 C CA . ASN A 1 112 ? -6.186 8.815 31.486 1.00 84.44 112 ASN A CA 1
ATOM 889 C C . ASN A 1 112 ? -5.604 10.205 31.204 1.00 84.44 112 ASN A C 1
ATOM 891 O O . ASN A 1 112 ? -5.282 10.527 30.061 1.00 84.44 112 ASN A O 1
ATOM 895 N N . GLY A 1 113 ? -5.522 11.056 32.231 1.00 80.44 113 GLY A N 1
ATOM 896 C CA . GLY A 1 113 ? -4.987 12.417 32.104 1.00 80.44 113 GLY A CA 1
ATOM 897 C C . GLY A 1 113 ? -5.708 13.289 31.065 1.00 80.44 113 GLY A C 1
ATOM 898 O O . GLY A 1 113 ? -5.067 14.088 30.393 1.00 80.44 113 GLY A O 1
ATOM 899 N N . GLY A 1 114 ? -7.020 13.098 30.874 1.00 84.25 114 GLY A N 1
ATOM 900 C CA . GLY A 1 114 ? -7.802 13.810 29.851 1.00 84.25 114 GLY A CA 1
ATOM 901 C C . GLY A 1 114 ? -7.613 13.294 28.417 1.00 84.25 114 GLY A C 1
ATOM 902 O O . GLY A 1 114 ? -8.153 13.884 27.485 1.00 84.25 114 GLY A O 1
ATOM 903 N N . THR A 1 115 ? -6.883 12.191 28.231 1.00 84.62 115 THR A N 1
ATOM 904 C CA . THR A 1 115 ? -6.694 11.528 26.933 1.00 84.62 115 THR A CA 1
ATOM 905 C C . THR A 1 115 ? -7.441 10.200 26.880 1.00 84.62 115 THR A C 1
ATOM 907 O O . THR A 1 115 ? -7.492 9.472 27.873 1.00 84.62 115 THR A O 1
ATOM 910 N N . TYR A 1 116 ? -8.025 9.888 25.723 1.00 89.44 116 TYR A N 1
ATOM 911 C CA . TYR A 1 116 ? -8.619 8.579 25.459 1.00 89.44 116 TYR A CA 1
ATOM 912 C C . TYR A 1 116 ? -7.513 7.573 25.130 1.00 89.44 116 TYR A C 1
ATOM 914 O O . TYR A 1 116 ? -6.593 7.889 24.377 1.00 89.44 116 TYR A O 1
ATOM 922 N N . GLN A 1 117 ? -7.607 6.380 25.708 1.00 90.94 117 GLN A N 1
ATOM 923 C CA . GLN A 1 117 ? -6.716 5.254 25.462 1.00 90.94 117 GLN A CA 1
ATOM 924 C C . GLN A 1 117 ? -7.543 4.019 25.124 1.00 90.94 117 GLN A C 1
ATOM 926 O O . GLN A 1 117 ? -8.404 3.605 25.901 1.00 90.94 117 GLN A O 1
ATOM 931 N N . PHE A 1 118 ? -7.238 3.400 23.989 1.00 94.12 118 PHE A N 1
ATOM 932 C CA . PHE A 1 118 ? -7.892 2.175 23.539 1.00 94.12 118 PHE A CA 1
ATOM 933 C C . PHE A 1 118 ? -6.948 0.973 23.626 1.00 94.12 118 PHE A C 1
ATOM 935 O O . PHE A 1 118 ? -5.802 1.035 23.177 1.00 94.12 118 PHE A O 1
ATOM 942 N N . ARG A 1 119 ? -7.430 -0.142 24.185 1.00 93.62 119 ARG A N 1
ATOM 943 C CA . ARG A 1 119 ? -6.710 -1.426 24.216 1.00 93.62 119 ARG A CA 1
ATOM 944 C C . ARG A 1 119 ? -7.454 -2.473 23.405 1.00 93.62 119 ARG A C 1
ATOM 946 O O . ARG A 1 119 ? -8.598 -2.787 23.727 1.00 93.62 119 ARG A O 1
ATOM 953 N N . LEU A 1 120 ? -6.789 -3.025 22.392 1.00 94.75 120 LEU A N 1
ATOM 954 C CA . LEU A 1 120 ? -7.332 -4.080 21.537 1.00 94.75 120 LEU A CA 1
ATOM 955 C C . LEU A 1 120 ? -7.067 -5.466 22.118 1.00 94.75 120 LEU A C 1
ATOM 957 O O . LEU A 1 120 ? -5.957 -5.769 22.543 1.00 94.75 120 LEU A O 1
ATOM 961 N N . ASN A 1 121 ? -8.080 -6.322 22.058 1.00 95.12 121 ASN A N 1
ATOM 962 C CA . ASN A 1 121 ? -8.010 -7.731 22.416 1.00 95.12 121 ASN A CA 1
ATOM 963 C C . ASN A 1 121 ? -8.621 -8.560 21.274 1.00 95.12 121 ASN A C 1
ATOM 965 O O . ASN A 1 121 ? -9.841 -8.747 21.255 1.00 95.12 121 ASN A O 1
ATOM 969 N N . PRO A 1 122 ? -7.816 -9.051 20.312 1.00 94.94 122 PRO A N 1
ATOM 970 C CA . PRO A 1 122 ? -8.323 -9.871 19.213 1.00 94.94 122 PRO A CA 1
ATOM 971 C C . PRO A 1 122 ? -9.082 -11.108 19.719 1.00 94.94 122 PRO A C 1
ATOM 973 O O . PRO A 1 122 ? -8.720 -11.711 20.742 1.00 94.94 122 PRO A O 1
ATOM 976 N N . ARG A 1 123 ? -10.149 -11.498 19.010 1.00 93.19 123 ARG A N 1
ATOM 977 C CA . ARG A 1 123 ? -10.925 -12.706 19.334 1.00 93.19 123 ARG A CA 1
ATOM 978 C C . ARG A 1 123 ? -10.118 -13.969 19.033 1.00 93.19 123 ARG A C 1
ATOM 980 O O . ARG A 1 123 ? -9.106 -13.913 18.342 1.00 93.19 123 ARG A O 1
ATOM 987 N N . SER A 1 124 ? -10.535 -15.107 19.592 1.00 86.88 124 SER A N 1
ATOM 988 C CA . SER A 1 124 ? -9.775 -16.370 19.556 1.00 86.88 124 SER A CA 1
ATOM 989 C C . SER A 1 124 ? -9.308 -16.760 18.152 1.00 86.88 124 SER A C 1
ATOM 991 O O . SER A 1 124 ? -8.144 -17.118 18.008 1.00 86.88 124 SER A O 1
ATOM 993 N N . LEU A 1 125 ? -10.168 -16.605 17.140 1.00 85.50 125 LEU A N 1
ATOM 994 C CA . LEU A 1 125 ? -9.856 -16.879 15.732 1.00 85.50 125 LEU A CA 1
ATOM 995 C C . LEU A 1 125 ? -8.706 -16.014 15.183 1.00 85.50 125 LEU A C 1
ATOM 997 O O . LEU A 1 125 ? -7.945 -16.464 14.337 1.00 85.50 125 LEU A O 1
ATOM 1001 N N . PHE A 1 126 ? -8.567 -14.785 15.682 1.00 90.19 126 PHE A N 1
ATOM 1002 C CA . PHE A 1 126 ? -7.626 -13.780 15.184 1.00 90.19 126 PHE A CA 1
ATOM 1003 C C . PHE A 1 126 ? -6.376 -13.636 16.063 1.00 90.19 126 PHE A C 1
ATOM 1005 O O . PHE A 1 126 ? -5.403 -13.009 15.658 1.00 90.19 126 PHE A O 1
ATOM 1012 N N . ARG A 1 127 ? -6.366 -14.184 17.288 1.00 87.00 127 ARG A N 1
ATOM 1013 C CA . ARG A 1 127 ? -5.318 -13.909 18.296 1.00 87.00 127 ARG A CA 1
ATOM 1014 C C . ARG A 1 127 ? -3.892 -14.132 17.812 1.00 87.00 127 ARG A C 1
ATOM 1016 O O . ARG A 1 127 ? -3.009 -13.390 18.228 1.00 87.00 127 ARG A O 1
ATOM 1023 N N . GLN A 1 128 ? -3.667 -15.158 16.999 1.00 86.88 128 GLN A N 1
ATOM 1024 C CA . GLN A 1 128 ? -2.318 -15.563 16.607 1.00 86.88 128 GLN A CA 1
ATOM 1025 C C . GLN A 1 128 ? -1.755 -14.725 15.455 1.00 86.88 128 GLN A C 1
ATOM 1027 O O . GLN A 1 128 ? -0.545 -14.548 15.380 1.00 86.88 128 GLN A O 1
ATOM 1032 N N . ASN A 1 129 ? -2.613 -14.173 14.597 1.00 91.31 129 ASN A N 1
ATOM 1033 C CA . ASN A 1 129 ? -2.203 -13.560 13.335 1.00 91.31 129 ASN A CA 1
ATOM 1034 C C . ASN A 1 129 ? -2.854 -12.195 13.053 1.00 91.31 129 ASN A C 1
ATOM 1036 O O . ASN A 1 129 ? -2.718 -11.661 11.954 1.00 91.31 129 ASN A O 1
ATOM 1040 N N . PHE A 1 130 ? -3.547 -11.594 14.027 1.00 94.00 130 PHE A N 1
ATOM 1041 C CA . PHE A 1 130 ? -4.229 -10.308 13.844 1.00 94.00 130 PHE A CA 1
ATOM 1042 C C . PHE A 1 130 ? -3.296 -9.210 13.321 1.00 94.00 130 PHE A C 1
ATOM 1044 O O . PHE A 1 130 ? -3.694 -8.405 12.486 1.00 94.00 130 PHE A O 1
ATOM 1051 N N . ARG A 1 131 ? -2.031 -9.200 13.761 1.00 92.38 131 ARG A N 1
ATOM 1052 C CA . ARG A 1 131 ? -1.023 -8.257 13.259 1.00 92.38 131 ARG A CA 1
ATOM 1053 C C . ARG A 1 131 ? -0.778 -8.438 11.758 1.00 92.38 131 ARG A C 1
ATOM 1055 O O . ARG A 1 131 ? -0.766 -7.453 11.032 1.00 92.38 131 ARG A O 1
ATOM 1062 N N . GLN A 1 132 ? -0.619 -9.674 11.299 1.00 93.00 132 GLN A N 1
ATOM 1063 C CA . GLN A 1 132 ? -0.412 -10.001 9.892 1.00 93.00 132 GLN A CA 1
ATOM 1064 C C . GLN A 1 132 ? -1.662 -9.700 9.060 1.00 93.00 132 GLN A C 1
ATOM 1066 O O . GLN A 1 132 ? -1.534 -9.219 7.943 1.00 93.00 132 GLN A O 1
ATOM 1071 N N . LEU A 1 133 ? -2.866 -9.887 9.608 1.00 94.56 133 LEU A N 1
ATOM 1072 C CA . LEU A 1 133 ? -4.114 -9.494 8.941 1.00 94.56 133 LEU A CA 1
ATOM 1073 C C . LEU A 1 133 ? -4.235 -7.971 8.783 1.00 94.56 133 LEU A C 1
ATOM 1075 O O . LEU A 1 133 ? -4.672 -7.492 7.741 1.00 94.56 133 LEU A O 1
ATOM 1079 N N . VAL A 1 134 ? -3.799 -7.200 9.783 1.00 92.19 134 VAL A N 1
ATOM 1080 C CA . VAL A 1 134 ? -3.692 -5.736 9.674 1.00 92.19 134 VAL A CA 1
ATOM 1081 C C . VAL A 1 134 ? -2.667 -5.346 8.607 1.00 92.19 134 VAL A C 1
ATOM 1083 O O . VAL A 1 134 ? -2.937 -4.462 7.802 1.00 92.19 134 VAL A O 1
ATOM 1086 N N . TYR A 1 135 ? -1.508 -6.007 8.575 1.00 90.69 135 TYR A N 1
ATOM 1087 C CA . TYR A 1 135 ? -0.502 -5.809 7.529 1.00 90.69 135 TYR A CA 1
ATOM 1088 C C . TYR A 1 135 ? -1.036 -6.151 6.137 1.00 90.69 135 TYR A C 1
ATOM 1090 O O . TYR A 1 135 ? -0.853 -5.368 5.214 1.00 90.69 135 TYR A O 1
ATOM 1098 N N . ALA A 1 136 ? -1.781 -7.243 5.988 1.00 91.69 136 ALA A N 1
ATOM 1099 C CA . ALA A 1 136 ? -2.452 -7.578 4.737 1.00 91.69 136 ALA A CA 1
ATOM 1100 C C . ALA A 1 136 ? -3.448 -6.482 4.317 1.00 91.69 136 ALA A C 1
ATOM 1102 O O . ALA A 1 136 ? -3.505 -6.115 3.148 1.00 91.69 136 ALA A O 1
ATOM 1103 N N . ALA A 1 137 ? -4.183 -5.897 5.270 1.00 90.38 137 ALA A N 1
ATOM 1104 C CA . ALA A 1 137 ? -5.112 -4.794 5.018 1.00 90.38 137 ALA A CA 1
ATOM 1105 C C . ALA A 1 137 ? -4.448 -3.480 4.565 1.00 90.38 137 ALA A C 1
ATOM 1107 O O . ALA A 1 137 ? -5.145 -2.606 4.051 1.00 90.38 137 ALA A O 1
ATOM 1108 N N . LEU A 1 138 ? -3.130 -3.334 4.726 1.00 86.25 138 LEU A N 1
ATOM 1109 C CA . LEU A 1 138 ? -2.360 -2.191 4.222 1.00 86.25 138 LEU A CA 1
ATOM 1110 C C . LEU A 1 138 ? -1.958 -2.331 2.743 1.00 86.25 138 LEU A C 1
ATOM 1112 O O . LEU A 1 138 ? -1.471 -1.358 2.170 1.00 86.25 138 LEU A O 1
ATOM 1116 N N . TYR A 1 139 ? -2.196 -3.499 2.137 1.00 87.31 139 TYR A N 1
ATOM 1117 C CA . TYR A 1 139 ? -1.982 -3.785 0.716 1.00 87.31 139 TYR A CA 1
ATOM 1118 C C . TYR A 1 139 ? -3.319 -4.066 0.013 1.00 87.31 139 TYR A C 1
ATOM 1120 O O . TYR A 1 139 ? -3.654 -5.228 -0.250 1.00 87.31 139 TYR A O 1
ATOM 1128 N N . PRO A 1 140 ? -4.136 -3.038 -0.273 1.00 85.31 140 PRO A N 1
ATOM 1129 C CA . PRO A 1 140 ? -5.428 -3.227 -0.929 1.00 85.31 140 PRO A CA 1
ATOM 1130 C C . PRO A 1 140 ? -5.328 -3.946 -2.284 1.00 85.31 140 PRO A C 1
ATOM 1132 O O . PRO A 1 140 ? -6.235 -4.706 -2.622 1.00 85.31 140 PRO A O 1
ATOM 1135 N N . GLU A 1 141 ? -4.223 -3.786 -3.016 1.00 87.56 141 GLU A N 1
ATOM 1136 C CA . GLU A 1 141 ? -3.932 -4.471 -4.283 1.00 87.56 141 GLU A CA 1
ATOM 1137 C C . GLU A 1 141 ? -3.985 -5.995 -4.131 1.00 87.56 141 GLU A C 1
ATOM 1139 O O . GLU A 1 141 ? -4.454 -6.705 -5.015 1.00 87.56 141 GLU A O 1
ATOM 1144 N N . LEU A 1 142 ? -3.568 -6.517 -2.977 1.00 91.62 142 LEU A N 1
ATOM 1145 C CA . LEU A 1 142 ? -3.549 -7.954 -2.701 1.00 91.62 142 LEU A CA 1
ATOM 1146 C C . LEU A 1 142 ? -4.928 -8.499 -2.289 1.00 91.62 142 LEU A C 1
ATOM 1148 O O . LEU A 1 142 ? -5.118 -9.712 -2.196 1.00 91.62 142 LEU A O 1
ATOM 1152 N N . LEU A 1 143 ? -5.912 -7.621 -2.071 1.00 91.19 143 LEU A N 1
ATOM 1153 C CA . LEU A 1 143 ? -7.254 -7.965 -1.585 1.00 91.19 143 LEU A CA 1
ATOM 1154 C C . LEU A 1 143 ? -8.354 -7.836 -2.643 1.00 91.19 143 LEU A C 1
ATOM 1156 O O . LEU A 1 143 ? -9.515 -8.142 -2.331 1.00 91.19 143 LEU A O 1
ATOM 1160 N N . VAL A 1 144 ? -7.993 -7.418 -3.862 1.00 90.12 144 VAL A N 1
ATOM 1161 C CA . VAL A 1 144 ? -8.894 -7.369 -5.021 1.00 90.12 144 VAL A CA 1
ATOM 1162 C C . VAL A 1 144 ? -9.356 -8.774 -5.408 1.00 90.12 144 VAL A C 1
ATOM 1164 O O . VAL A 1 144 ? -8.622 -9.755 -5.253 1.00 90.12 144 VAL A O 1
ATOM 1167 N N . ASP A 1 145 ? -10.582 -8.898 -5.901 1.00 90.62 145 ASP A N 1
ATOM 1168 C CA . ASP A 1 145 ? -11.094 -10.144 -6.475 1.00 90.62 145 ASP A CA 1
ATOM 1169 C C . ASP A 1 145 ? -10.455 -10.444 -7.847 1.00 90.62 145 ASP A C 1
ATOM 1171 O O . ASP A 1 145 ? -9.740 -9.614 -8.413 1.00 90.62 145 ASP A O 1
ATOM 1175 N N . ASP A 1 146 ? -10.652 -11.661 -8.358 1.00 92.56 146 ASP A N 1
ATOM 1176 C CA . ASP A 1 146 ? -10.006 -12.113 -9.597 1.00 92.56 146 ASP A CA 1
ATOM 1177 C C . ASP A 1 146 ? -10.498 -11.366 -10.846 1.00 92.56 146 ASP A C 1
ATOM 1179 O O . ASP A 1 146 ? -9.734 -11.207 -11.801 1.00 92.56 146 ASP A O 1
ATOM 1183 N N . ASP A 1 147 ? -11.744 -10.887 -10.857 1.00 91.94 147 ASP A N 1
ATOM 1184 C CA . ASP A 1 147 ? -12.289 -10.148 -11.996 1.00 91.94 147 ASP A CA 1
ATOM 1185 C C . ASP A 1 147 ? -11.739 -8.718 -12.013 1.00 91.94 147 ASP A C 1
ATOM 1187 O O . ASP A 1 147 ? -11.253 -8.247 -13.045 1.00 91.94 147 ASP A O 1
ATOM 1191 N N . SER A 1 148 ? -11.701 -8.060 -10.850 1.00 90.06 148 SER A N 1
ATOM 1192 C CA . SER A 1 148 ? -11.016 -6.777 -10.665 1.00 90.06 148 SER A CA 1
ATOM 1193 C C . SER A 1 148 ? -9.534 -6.867 -11.027 1.00 90.06 148 SER A C 1
ATOM 1195 O O . SER A 1 148 ? -9.025 -5.985 -11.716 1.00 90.06 148 SER A O 1
ATOM 1197 N N . LEU A 1 149 ? -8.844 -7.944 -10.630 1.00 92.75 149 LEU A N 1
ATOM 1198 C CA . LEU A 1 149 ? -7.444 -8.176 -10.990 1.00 92.75 149 LEU A CA 1
ATOM 1199 C C . LEU A 1 149 ? -7.247 -8.189 -12.510 1.00 92.75 149 LEU A C 1
ATOM 1201 O O . LEU A 1 149 ? -6.390 -7.467 -13.015 1.00 92.75 149 LEU A O 1
ATOM 1205 N N . LYS A 1 150 ? -8.041 -8.977 -13.247 1.00 93.50 150 LYS A N 1
ATOM 1206 C CA . LYS A 1 150 ? -7.935 -9.059 -14.715 1.00 93.50 150 LYS A CA 1
ATOM 1207 C C . LYS A 1 150 ? -8.133 -7.694 -15.367 1.00 93.50 150 LYS A C 1
ATOM 1209 O O . LYS A 1 150 ? -7.341 -7.312 -16.225 1.00 93.50 150 LYS A O 1
ATOM 1214 N N . ASN A 1 151 ? -9.148 -6.951 -14.926 1.00 89.56 151 ASN A N 1
ATOM 1215 C CA . ASN A 1 151 ? -9.446 -5.620 -15.452 1.00 89.56 151 ASN A CA 1
ATOM 1216 C C . ASN A 1 151 ? -8.305 -4.631 -15.174 1.00 89.56 151 ASN A C 1
ATOM 1218 O O . ASN A 1 151 ? -7.910 -3.882 -16.063 1.00 89.56 151 ASN A O 1
ATOM 1222 N N . LEU A 1 152 ? -7.738 -4.645 -13.963 1.00 89.50 152 LEU A N 1
ATOM 1223 C CA . LEU A 1 152 ? -6.621 -3.771 -13.596 1.00 89.50 152 LEU A CA 1
ATOM 1224 C C . LEU A 1 152 ? -5.356 -4.086 -14.404 1.00 89.50 152 LEU A C 1
ATOM 1226 O O . LEU A 1 152 ? -4.726 -3.167 -14.923 1.00 89.50 152 LEU A O 1
ATOM 1230 N N . ILE A 1 153 ? -5.021 -5.368 -14.574 1.00 92.00 153 ILE A N 1
ATOM 1231 C CA . ILE A 1 153 ? -3.883 -5.788 -15.405 1.00 92.00 153 ILE A CA 1
ATOM 1232 C C . ILE A 1 153 ? -4.103 -5.382 -16.865 1.00 92.00 153 ILE A C 1
ATOM 1234 O O . ILE A 1 153 ? -3.189 -4.870 -17.505 1.00 92.00 153 ILE A O 1
ATOM 1238 N N . GLN A 1 154 ? -5.320 -5.532 -17.393 1.00 91.44 154 GLN A N 1
ATOM 1239 C CA . GLN A 1 154 ? -5.639 -5.069 -18.742 1.00 91.44 154 GLN A CA 1
ATOM 1240 C C . GLN A 1 154 ? -5.445 -3.552 -18.887 1.00 91.44 154 GLN A C 1
ATOM 1242 O O . GLN A 1 154 ? -4.891 -3.105 -19.891 1.00 91.44 154 GLN A O 1
ATOM 1247 N N . CYS A 1 155 ? -5.844 -2.762 -17.886 1.00 87.94 155 CYS A N 1
ATOM 1248 C CA . CYS A 1 155 ? -5.568 -1.326 -17.864 1.00 87.94 155 CYS A CA 1
ATOM 1249 C C . CYS A 1 155 ? -4.060 -1.041 -17.882 1.00 87.94 155 CYS A C 1
ATOM 1251 O O . CYS A 1 155 ? -3.631 -0.176 -18.643 1.00 87.94 155 CYS A O 1
ATOM 1253 N N . TYR A 1 156 ? -3.257 -1.785 -17.112 1.00 90.25 156 TYR A N 1
ATOM 1254 C CA . TYR A 1 156 ? -1.799 -1.618 -17.096 1.00 90.25 156 TYR A CA 1
ATOM 1255 C C . TYR A 1 156 ? -1.194 -1.888 -18.476 1.00 90.25 156 TYR A C 1
ATOM 1257 O O . TYR A 1 156 ? -0.453 -1.064 -18.999 1.00 90.25 156 TYR A O 1
ATOM 1265 N N . LEU A 1 157 ? -1.581 -2.993 -19.114 1.00 91.00 157 LEU A N 1
ATOM 1266 C CA . LEU A 1 157 ? -1.081 -3.351 -20.442 1.00 91.00 157 LEU A CA 1
ATOM 1267 C C . LEU A 1 157 ? -1.544 -2.368 -21.531 1.00 91.00 157 LEU A C 1
ATOM 1269 O O . LEU A 1 157 ? -0.828 -2.160 -22.506 1.00 91.00 157 LEU A O 1
ATOM 1273 N N . SER A 1 158 ? -2.714 -1.737 -21.370 1.00 88.75 158 SER A N 1
ATOM 1274 C CA . SER A 1 158 ? -3.266 -0.802 -22.364 1.00 88.75 158 SER A CA 1
ATOM 1275 C C . SER A 1 158 ? -2.457 0.486 -22.540 1.00 88.75 158 SER A C 1
ATOM 1277 O O . SER A 1 158 ? -2.562 1.125 -23.586 1.00 88.75 158 SER A O 1
ATOM 1279 N N . VAL A 1 159 ? -1.655 0.860 -21.538 1.00 87.06 159 VAL A N 1
ATOM 1280 C CA . VAL A 1 159 ? -0.797 2.056 -21.564 1.00 87.06 159 VAL A CA 1
ATOM 1281 C C . VAL A 1 159 ? 0.672 1.732 -21.847 1.00 87.06 159 VAL A C 1
ATOM 1283 O O . VAL A 1 159 ? 1.494 2.644 -21.863 1.00 87.06 159 VAL A O 1
ATOM 1286 N N . SER A 1 160 ? 0.992 0.458 -22.084 1.00 91.31 160 SER A N 1
ATOM 1287 C CA . SER A 1 160 ? 2.354 -0.033 -22.287 1.00 91.31 160 SER A CA 1
ATOM 1288 C C . SER A 1 160 ? 2.641 -0.393 -23.741 1.00 91.31 160 SER A C 1
ATOM 1290 O O . SER A 1 160 ? 1.781 -0.925 -24.452 1.00 91.31 160 SER A O 1
ATOM 1292 N N . THR A 1 161 ? 3.879 -0.161 -24.181 1.00 92.56 161 THR A N 1
ATOM 1293 C CA . THR A 1 161 ? 4.364 -0.623 -25.493 1.00 92.56 161 THR A CA 1
ATOM 1294 C C . THR A 1 161 ? 4.454 -2.158 -25.563 1.00 92.56 161 THR A C 1
ATOM 1296 O O . THR A 1 161 ? 4.483 -2.823 -24.528 1.00 92.56 161 THR A O 1
ATOM 1299 N N . PRO A 1 162 ? 4.543 -2.780 -26.758 1.00 94.00 162 PRO A N 1
ATOM 1300 C CA . PRO A 1 162 ? 4.694 -4.236 -26.863 1.00 94.00 162 PRO A CA 1
ATOM 1301 C C . PRO A 1 162 ? 5.904 -4.798 -26.100 1.00 94.00 162 PRO A C 1
ATOM 1303 O O . PRO A 1 162 ? 5.830 -5.898 -25.556 1.00 94.00 162 PRO A O 1
ATOM 1306 N N . LEU A 1 163 ? 7.003 -4.038 -26.037 1.00 92.88 163 LEU A N 1
ATOM 1307 C CA . LEU A 1 163 ? 8.203 -4.428 -25.298 1.00 92.88 163 LEU A CA 1
ATOM 1308 C C . LEU A 1 163 ? 7.963 -4.401 -23.783 1.00 92.88 163 LEU A C 1
ATOM 1310 O O . LEU A 1 163 ? 8.317 -5.343 -23.078 1.00 92.88 163 LEU A O 1
ATOM 1314 N N . GLU A 1 164 ? 7.315 -3.345 -23.295 1.00 94.81 164 GLU A N 1
ATOM 1315 C CA . GLU A 1 164 ? 6.900 -3.221 -21.897 1.00 94.81 164 GLU A CA 1
ATOM 1316 C C . GLU A 1 164 ? 5.916 -4.322 -21.492 1.00 94.81 164 GLU A C 1
ATOM 1318 O O . GLU A 1 164 ? 6.034 -4.884 -20.405 1.00 94.81 164 GLU A O 1
ATOM 1323 N N . GLN A 1 165 ? 4.975 -4.674 -22.371 1.00 95.94 165 GLN A N 1
ATOM 1324 C CA . GLN A 1 165 ? 4.036 -5.769 -22.131 1.00 95.94 165 GLN A CA 1
ATOM 1325 C C . GLN A 1 165 ? 4.760 -7.119 -22.013 1.00 95.94 165 GLN A C 1
ATOM 1327 O O . GLN A 1 165 ? 4.440 -7.891 -21.111 1.00 95.94 165 GLN A O 1
ATOM 1332 N N . ASP A 1 166 ? 5.745 -7.413 -22.874 1.00 94.81 166 ASP A N 1
ATOM 1333 C CA . ASP A 1 166 ? 6.562 -8.633 -22.752 1.00 94.81 166 ASP A CA 1
ATOM 1334 C C . ASP A 1 166 ? 7.322 -8.656 -21.417 1.00 94.81 166 ASP A C 1
ATOM 1336 O O . ASP A 1 166 ? 7.253 -9.640 -20.677 1.00 94.81 166 ASP A O 1
ATOM 1340 N N . LEU A 1 167 ? 7.968 -7.543 -21.057 1.00 95.81 167 LEU A N 1
ATOM 1341 C CA . LEU A 1 167 ? 8.673 -7.399 -19.783 1.00 95.81 167 LEU A CA 1
ATOM 1342 C C . LEU A 1 167 ? 7.742 -7.638 -18.580 1.00 95.81 167 LEU A C 1
ATOM 1344 O O . LEU A 1 167 ? 8.069 -8.424 -17.686 1.00 95.81 167 LEU A O 1
ATOM 1348 N N . PHE A 1 168 ? 6.570 -6.997 -18.573 1.00 96.62 168 PHE A N 1
ATOM 1349 C CA . PHE A 1 168 ? 5.570 -7.129 -17.515 1.00 96.62 168 PHE A CA 1
ATOM 1350 C C . PHE A 1 168 ? 5.056 -8.565 -17.394 1.00 96.62 168 PHE A C 1
ATOM 1352 O O . PHE A 1 168 ? 5.039 -9.123 -16.297 1.00 96.62 168 PHE A O 1
ATOM 1359 N N . ASN A 1 169 ? 4.685 -9.191 -18.513 1.00 96.31 169 ASN A N 1
ATOM 1360 C CA . ASN A 1 169 ? 4.167 -10.558 -18.526 1.00 96.31 169 ASN A CA 1
ATOM 1361 C C . ASN A 1 169 ? 5.217 -11.552 -18.015 1.00 96.31 169 ASN A C 1
ATOM 1363 O O . ASN A 1 169 ? 4.913 -12.420 -17.194 1.00 96.31 169 ASN A O 1
ATOM 1367 N N . ARG A 1 170 ? 6.481 -11.395 -18.428 1.00 96.06 170 ARG A N 1
ATOM 1368 C CA . ARG A 1 170 ? 7.587 -12.216 -17.921 1.00 96.06 170 ARG A CA 1
ATOM 1369 C C . ARG A 1 170 ? 7.787 -12.040 -16.422 1.00 96.06 170 ARG A C 1
ATOM 1371 O O . ARG A 1 170 ? 7.970 -13.042 -15.729 1.00 96.06 170 ARG A O 1
ATOM 1378 N N . LEU A 1 171 ? 7.726 -10.814 -15.902 1.00 97.00 171 LEU A N 1
ATOM 1379 C CA . LEU A 1 171 ? 7.781 -10.590 -14.457 1.00 97.00 171 LEU A CA 1
ATOM 1380 C C . LEU A 1 171 ? 6.593 -11.250 -13.750 1.00 97.00 171 LEU A C 1
ATOM 1382 O O . LEU A 1 171 ? 6.792 -11.972 -12.780 1.00 97.00 171 LEU A O 1
ATOM 1386 N N . GLN A 1 172 ? 5.374 -11.066 -14.261 1.00 95.94 172 GLN A N 1
ATOM 1387 C CA . GLN A 1 172 ? 4.156 -11.615 -13.667 1.00 95.94 172 GLN A CA 1
ATOM 1388 C C . GLN A 1 172 ? 4.220 -13.140 -13.518 1.00 95.94 172 GLN A C 1
ATOM 1390 O O . GLN A 1 172 ? 3.839 -13.659 -12.473 1.00 95.94 172 GLN A O 1
ATOM 1395 N N . THR A 1 173 ? 4.751 -13.862 -14.513 1.00 95.94 173 THR A N 1
ATOM 1396 C CA . THR A 1 173 ? 4.893 -15.333 -14.443 1.00 95.94 173 THR A CA 1
ATOM 1397 C C . THR A 1 173 ? 5.839 -15.825 -13.343 1.00 95.94 173 THR A C 1
ATOM 1399 O O . THR A 1 173 ? 5.780 -16.995 -12.971 1.00 95.94 173 THR A O 1
ATOM 1402 N N . ARG A 1 174 ? 6.694 -14.946 -12.805 1.00 96.62 174 ARG A N 1
ATOM 1403 C CA . ARG A 1 174 ? 7.629 -15.249 -11.709 1.00 96.62 174 ARG A CA 1
ATOM 1404 C C . ARG A 1 174 ? 7.049 -14.962 -10.329 1.00 96.62 174 ARG A C 1
ATOM 1406 O O . ARG A 1 174 ? 7.663 -15.325 -9.328 1.00 96.62 174 ARG A O 1
ATOM 1413 N N . LEU A 1 175 ? 5.900 -14.294 -10.260 1.00 95.12 175 LEU A N 1
ATOM 1414 C CA . LEU A 1 175 ? 5.235 -13.947 -9.010 1.00 95.12 175 LEU A CA 1
ATOM 1415 C C . LEU A 1 175 ? 4.302 -15.083 -8.594 1.00 95.12 175 LEU A C 1
ATOM 1417 O O . LEU A 1 175 ? 3.562 -15.629 -9.409 1.00 95.12 175 LEU A O 1
ATOM 1421 N N . ASN A 1 176 ? 4.324 -15.434 -7.311 1.00 91.19 176 ASN A N 1
ATOM 1422 C CA . ASN A 1 176 ? 3.526 -16.549 -6.801 1.00 91.19 176 ASN A CA 1
ATOM 1423 C C . ASN A 1 176 ? 2.040 -16.204 -6.559 1.00 91.19 176 ASN A C 1
ATOM 1425 O O . ASN A 1 176 ? 1.205 -17.106 -6.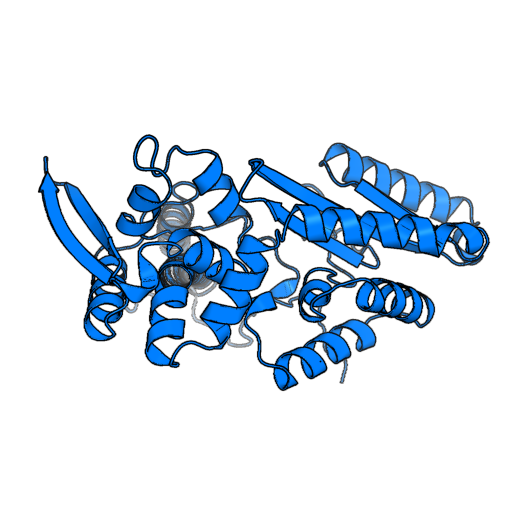560 1.00 91.19 176 ASN A O 1
ATOM 1429 N N . ASP A 1 177 ? 1.697 -14.921 -6.413 1.00 93.19 177 ASP A N 1
ATOM 1430 C CA . ASP A 1 177 ? 0.329 -14.399 -6.528 1.00 93.19 177 ASP A CA 1
ATOM 1431 C C . ASP A 1 177 ? 0.308 -13.340 -7.648 1.00 93.19 177 ASP A C 1
ATOM 1433 O O . ASP A 1 177 ? 1.054 -12.357 -7.568 1.00 93.19 177 ASP A O 1
ATOM 1437 N N . PRO A 1 178 ? -0.543 -13.479 -8.684 1.00 93.62 178 PRO A N 1
ATOM 1438 C CA . PRO A 1 178 ? -0.604 -12.524 -9.792 1.00 93.62 178 PRO A CA 1
ATOM 1439 C C . PRO A 1 178 ? -0.971 -11.098 -9.357 1.00 93.62 178 PRO A C 1
ATOM 1441 O O . PRO A 1 178 ? -0.685 -10.154 -10.091 1.00 93.62 178 PRO A O 1
ATOM 1444 N N . ARG A 1 179 ? -1.563 -10.907 -8.170 1.00 94.31 179 ARG A N 1
ATOM 1445 C CA . ARG A 1 179 ? -1.856 -9.578 -7.608 1.00 94.31 179 ARG A CA 1
ATOM 1446 C C . ARG A 1 179 ? -0.605 -8.797 -7.240 1.00 94.31 179 ARG A C 1
ATOM 1448 O O . ARG A 1 179 ? -0.660 -7.575 -7.204 1.00 94.31 179 ARG A O 1
ATOM 1455 N N . LEU A 1 180 ? 0.527 -9.465 -7.016 1.00 94.44 180 LEU A N 1
ATOM 1456 C CA . LEU A 1 180 ? 1.804 -8.784 -6.790 1.00 94.44 180 LEU A CA 1
ATOM 1457 C C . LEU A 1 180 ? 2.214 -7.925 -7.994 1.00 94.44 180 LEU A C 1
ATOM 1459 O O . LEU A 1 180 ? 2.901 -6.921 -7.824 1.00 94.44 180 LEU A O 1
ATOM 1463 N N . ALA A 1 181 ? 1.749 -8.270 -9.199 1.00 94.12 181 ALA A N 1
ATOM 1464 C CA . ALA A 1 181 ? 2.000 -7.478 -10.397 1.00 94.12 181 ALA A CA 1
ATOM 1465 C C . ALA A 1 181 ? 1.309 -6.102 -10.358 1.00 94.12 181 ALA A C 1
ATOM 1467 O O . ALA A 1 181 ? 1.743 -5.188 -11.050 1.00 94.12 181 ALA A O 1
ATOM 1468 N N . LEU A 1 182 ? 0.287 -5.910 -9.513 1.00 91.94 182 LEU A N 1
ATOM 1469 C CA . LEU A 1 182 ? -0.364 -4.608 -9.327 1.00 91.94 182 LEU A CA 1
ATOM 1470 C C . LEU A 1 182 ? 0.539 -3.580 -8.628 1.00 91.94 182 LEU A C 1
ATOM 1472 O O . LEU A 1 182 ? 0.245 -2.392 -8.667 1.00 91.94 182 LEU A O 1
ATOM 1476 N N . PHE A 1 183 ? 1.658 -4.000 -8.028 1.00 91.50 183 PHE A N 1
ATOM 1477 C CA . PHE A 1 183 ? 2.680 -3.069 -7.536 1.00 91.50 183 PHE A CA 1
ATOM 1478 C C . PHE A 1 183 ? 3.652 -2.603 -8.624 1.00 91.50 183 PHE A C 1
ATOM 1480 O O . PHE A 1 183 ? 4.483 -1.739 -8.359 1.00 91.50 183 PHE A O 1
ATOM 1487 N N . VAL A 1 184 ? 3.577 -3.170 -9.832 1.00 93.62 184 VAL A N 1
ATOM 1488 C CA . VAL A 1 184 ? 4.414 -2.806 -10.980 1.00 93.62 184 VAL A CA 1
ATOM 1489 C C . VAL A 1 184 ? 3.655 -1.767 -11.803 1.00 93.62 184 VAL A C 1
ATOM 1491 O O . VAL A 1 184 ? 3.014 -2.076 -12.803 1.00 93.62 184 VAL A O 1
ATOM 1494 N N . ILE A 1 185 ? 3.671 -0.528 -11.317 1.00 90.75 185 ILE A N 1
ATOM 1495 C CA . ILE A 1 185 ? 2.836 0.567 -11.815 1.00 90.75 185 ILE A CA 1
ATOM 1496 C C . ILE A 1 185 ? 3.439 1.121 -13.112 1.00 90.75 185 ILE A C 1
ATOM 1498 O O . ILE A 1 185 ? 4.564 1.640 -13.059 1.00 90.75 185 ILE A O 1
ATOM 1502 N N . PRO A 1 186 ? 2.724 1.064 -14.250 1.00 91.31 186 PRO A N 1
ATOM 1503 C CA . PRO A 1 186 ? 3.233 1.558 -15.520 1.00 91.31 186 PRO A CA 1
ATOM 1504 C C . PRO A 1 186 ? 3.222 3.085 -15.582 1.00 91.31 186 PRO A C 1
ATOM 1506 O O . PRO A 1 186 ? 2.319 3.729 -15.048 1.00 91.31 186 PRO A O 1
ATOM 1509 N N . GLN A 1 187 ? 4.193 3.669 -16.286 1.00 87.75 187 GLN A N 1
ATOM 1510 C CA . GLN A 1 187 ? 4.161 5.066 -16.739 1.00 87.75 187 GLN A CA 1
ATOM 1511 C C . GLN A 1 187 ? 3.892 6.092 -15.611 1.00 87.75 187 GLN A C 1
ATOM 1513 O O . GLN A 1 187 ? 3.228 7.118 -15.812 1.00 87.75 187 GLN A O 1
ATOM 1518 N N . ARG A 1 188 ? 4.397 5.833 -14.393 1.00 85.00 188 ARG A N 1
ATOM 1519 C CA . ARG A 1 188 ? 4.183 6.708 -13.225 1.00 85.00 188 ARG A CA 1
ATOM 1520 C C . ARG A 1 188 ? 4.874 8.055 -13.449 1.00 85.00 188 ARG A C 1
ATOM 1522 O O . ARG A 1 188 ? 6.041 8.102 -13.811 1.00 85.00 188 ARG A O 1
ATOM 1529 N N . ARG A 1 189 ? 4.185 9.177 -13.217 1.00 83.00 189 ARG A N 1
ATOM 1530 C CA . ARG A 1 189 ? 4.791 10.513 -13.389 1.00 83.00 189 ARG A CA 1
ATOM 1531 C C . ARG A 1 189 ? 5.972 10.724 -12.434 1.00 83.00 189 ARG A C 1
ATOM 1533 O O . ARG A 1 189 ? 5.884 10.394 -11.249 1.00 83.00 189 ARG A O 1
ATOM 1540 N N . MET A 1 190 ? 7.033 11.368 -12.922 1.00 83.44 190 MET A N 1
ATOM 1541 C CA . MET A 1 190 ? 8.232 11.665 -12.126 1.00 83.44 190 MET A CA 1
ATOM 1542 C C . MET A 1 190 ? 7.950 12.524 -10.884 1.00 83.44 190 MET A C 1
ATOM 1544 O O . MET A 1 190 ? 8.606 12.333 -9.864 1.00 83.44 190 MET A O 1
ATOM 1548 N N . GLU A 1 191 ? 6.935 13.395 -10.909 1.00 78.75 191 GLU A N 1
ATOM 1549 C CA . GLU A 1 191 ? 6.501 14.198 -9.747 1.00 78.75 191 GLU A CA 1
ATOM 1550 C C . GLU A 1 191 ? 6.033 13.363 -8.540 1.00 78.75 191 GLU A C 1
ATOM 1552 O O . GLU A 1 191 ? 5.959 13.866 -7.419 1.00 78.75 191 GLU A O 1
ATOM 1557 N N . HIS A 1 192 ? 5.714 12.084 -8.755 1.00 77.00 192 HIS A N 1
ATOM 1558 C CA . HIS A 1 192 ? 5.346 11.144 -7.696 1.00 77.00 192 HIS A CA 1
ATOM 1559 C C . HIS A 1 192 ? 6.517 10.283 -7.217 1.00 77.00 192 HIS A C 1
ATOM 1561 O O . HIS A 1 192 ? 6.406 9.636 -6.180 1.00 77.00 192 HIS A O 1
ATOM 1567 N N . LEU A 1 193 ? 7.623 10.275 -7.960 1.00 80.75 193 LEU A N 1
ATOM 1568 C CA . LEU A 1 193 ? 8.844 9.535 -7.641 1.00 80.75 193 LEU A CA 1
ATOM 1569 C C . LEU A 1 193 ? 9.895 10.446 -6.994 1.00 80.75 193 LEU A C 1
ATOM 1571 O O . LEU A 1 193 ? 10.699 9.994 -6.175 1.00 80.75 193 LEU A O 1
ATOM 1575 N N . LEU A 1 194 ? 9.883 11.730 -7.366 1.00 81.94 194 LEU A N 1
ATOM 1576 C CA . LEU A 1 194 ? 10.842 12.752 -6.972 1.00 81.94 194 LEU A CA 1
ATOM 1577 C C . LEU A 1 194 ? 10.125 14.025 -6.515 1.00 81.94 194 LEU A C 1
ATOM 1579 O O . LEU A 1 194 ? 9.300 14.591 -7.229 1.00 81.94 194 LEU A O 1
ATOM 1583 N N . SER A 1 195 ? 10.520 14.543 -5.354 1.00 71.50 195 SER A N 1
ATOM 1584 C CA . SER A 1 195 ? 9.967 15.784 -4.798 1.00 71.50 195 SER A CA 1
ATOM 1585 C C . SER A 1 195 ? 10.350 17.047 -5.581 1.00 71.50 195 SER A C 1
ATOM 1587 O O . SER A 1 195 ? 9.685 18.071 -5.438 1.00 71.50 195 SER A O 1
ATOM 1589 N N . ASP A 1 196 ? 11.404 16.987 -6.401 1.00 74.19 196 ASP A N 1
ATOM 1590 C CA . ASP A 1 196 ? 11.915 18.103 -7.206 1.00 74.19 196 ASP A CA 1
ATOM 1591 C C . ASP A 1 196 ? 11.415 18.105 -8.663 1.00 74.19 196 ASP A C 1
ATOM 1593 O O . ASP A 1 196 ? 11.754 19.006 -9.425 1.00 74.19 196 ASP A O 1
ATOM 1597 N N . ALA A 1 197 ? 10.602 17.120 -9.059 1.00 71.19 197 ALA A N 1
ATOM 1598 C CA . ALA A 1 197 ? 10.207 16.880 -10.448 1.00 71.19 197 ALA A CA 1
ATOM 1599 C C . ALA A 1 197 ? 8.863 17.511 -10.847 1.00 71.19 197 ALA A C 1
ATOM 1601 O O . ALA A 1 197 ? 8.160 16.982 -11.708 1.00 71.19 197 ALA A O 1
ATOM 1602 N N . LEU A 1 198 ? 8.487 18.635 -10.231 1.00 63.31 198 LEU A N 1
ATOM 1603 C CA . LEU A 1 198 ? 7.293 19.377 -10.641 1.00 63.31 198 LEU A CA 1
ATOM 1604 C C . LEU A 1 198 ? 7.395 19.741 -12.132 1.00 63.31 198 LEU A C 1
ATOM 1606 O O . LEU A 1 198 ? 8.349 20.398 -12.542 1.00 63.31 198 LEU A O 1
ATOM 1610 N N . HIS A 1 199 ? 6.395 19.328 -12.916 1.00 66.44 199 HIS A N 1
ATOM 1611 C CA . HIS A 1 199 ? 6.312 19.516 -14.375 1.00 66.44 199 HIS A CA 1
ATOM 1612 C C . HIS A 1 199 ? 7.296 18.693 -15.225 1.00 66.44 199 HIS A C 1
ATOM 1614 O O . HIS A 1 199 ? 7.458 18.976 -16.414 1.00 66.44 199 HIS A O 1
ATOM 1620 N N . ASP A 1 200 ? 7.927 17.661 -14.662 1.00 72.69 200 ASP A N 1
ATOM 1621 C CA . ASP A 1 200 ? 8.712 16.711 -15.448 1.00 72.69 200 ASP A CA 1
ATOM 1622 C C . ASP A 1 200 ? 7.778 15.765 -16.222 1.00 72.69 200 ASP A C 1
ATOM 1624 O O . ASP A 1 200 ? 7.036 14.974 -15.636 1.00 72.69 200 ASP A O 1
ATOM 1628 N N . ALA A 1 201 ? 7.791 15.880 -17.552 1.00 77.12 201 ALA A N 1
ATOM 1629 C CA . ALA A 1 201 ? 6.951 15.076 -18.435 1.00 77.12 201 ALA A CA 1
ATOM 1630 C C . ALA A 1 201 ? 7.445 13.629 -18.584 1.00 77.12 201 ALA A C 1
ATOM 1632 O O . ALA A 1 201 ? 6.716 12.797 -19.126 1.00 77.12 201 ALA A O 1
ATOM 1633 N N . GLN A 1 202 ? 8.666 13.327 -18.128 1.00 82.38 202 GLN A N 1
ATOM 1634 C CA . GLN A 1 202 ? 9.219 11.982 -18.204 1.00 82.38 202 GLN A CA 1
ATOM 1635 C C . GLN A 1 202 ? 8.438 11.010 -17.326 1.00 82.38 202 GLN A C 1
ATOM 1637 O O . GLN A 1 202 ? 7.840 11.375 -16.307 1.00 82.38 202 GLN A O 1
ATOM 1642 N N . ARG A 1 203 ? 8.458 9.747 -17.744 1.00 86.62 203 ARG A N 1
ATOM 1643 C CA . ARG A 1 203 ? 7.835 8.626 -17.051 1.00 86.62 203 ARG A CA 1
ATOM 1644 C C . ARG A 1 203 ? 8.750 7.422 -17.222 1.00 86.62 203 ARG A C 1
ATOM 1646 O O . ARG A 1 203 ? 9.182 7.188 -18.349 1.00 86.62 203 ARG A O 1
ATOM 1653 N N . PRO A 1 204 ? 9.115 6.715 -16.146 1.00 90.19 204 PRO A N 1
ATOM 1654 C CA . PRO A 1 204 ? 9.634 5.376 -16.299 1.00 90.19 204 PRO A CA 1
ATOM 1655 C C . PRO A 1 204 ? 8.562 4.431 -16.814 1.00 90.19 204 PRO A C 1
ATOM 1657 O O . PRO A 1 204 ? 7.378 4.618 -16.522 1.00 90.19 204 PRO A O 1
ATOM 1660 N N . ASP A 1 205 ? 8.999 3.379 -17.495 1.00 92.75 205 ASP A N 1
ATOM 1661 C CA . ASP A 1 205 ? 8.084 2.379 -18.035 1.00 92.75 205 ASP A CA 1
ATOM 1662 C C . ASP A 1 205 ? 7.320 1.673 -16.926 1.00 92.75 205 ASP A C 1
ATOM 1664 O O . ASP A 1 205 ? 6.095 1.602 -16.973 1.00 92.75 205 ASP A O 1
ATOM 1668 N N . PHE A 1 206 ? 8.029 1.250 -15.875 1.00 95.19 206 PHE A N 1
ATOM 1669 C CA . PHE A 1 206 ? 7.418 0.741 -14.655 1.00 95.19 206 PHE A CA 1
ATOM 1670 C C . PHE A 1 206 ? 8.109 1.271 -13.404 1.00 95.19 206 PHE A C 1
ATOM 1672 O O . PHE A 1 206 ? 9.322 1.479 -13.360 1.00 95.19 206 PHE A O 1
ATOM 1679 N N . SER A 1 207 ? 7.330 1.409 -12.336 1.00 93.88 207 SER A N 1
ATOM 1680 C CA . SER A 1 207 ? 7.827 1.706 -10.996 1.00 93.88 207 SER A CA 1
ATOM 1681 C C . SER A 1 207 ? 7.249 0.727 -9.981 1.00 93.88 207 SER A C 1
ATOM 1683 O O . SER A 1 207 ? 6.087 0.342 -10.075 1.00 93.88 207 SER A O 1
ATOM 1685 N N . ILE A 1 208 ? 8.064 0.334 -9.008 1.00 92.88 208 ILE A N 1
ATOM 1686 C CA . ILE A 1 208 ? 7.680 -0.527 -7.891 1.00 92.88 208 ILE A CA 1
ATOM 1687 C C . ILE A 1 208 ? 8.040 0.210 -6.611 1.00 92.88 208 ILE A C 1
ATOM 1689 O O . ILE A 1 208 ? 9.216 0.474 -6.357 1.00 92.88 208 ILE A O 1
ATOM 1693 N N . GLU A 1 209 ? 7.029 0.524 -5.809 1.00 88.88 209 GLU A N 1
ATOM 1694 C CA . GLU A 1 209 ? 7.189 1.064 -4.463 1.00 88.88 209 GLU A CA 1
ATOM 1695 C C . GLU A 1 209 ? 6.452 0.159 -3.480 1.00 88.88 209 GLU A C 1
ATOM 1697 O O . GLU A 1 209 ? 5.226 0.079 -3.512 1.00 88.88 209 GLU A O 1
ATOM 1702 N N . LEU A 1 210 ? 7.197 -0.564 -2.644 1.00 88.00 210 LEU A N 1
ATOM 1703 C CA . LEU A 1 210 ? 6.625 -1.580 -1.765 1.00 88.00 210 LEU A CA 1
ATOM 1704 C C . LEU A 1 210 ? 7.235 -1.494 -0.358 1.00 88.00 210 LEU A C 1
ATOM 1706 O O . LEU A 1 210 ? 8.416 -1.813 -0.184 1.00 88.00 210 LEU A O 1
ATOM 1710 N N . PRO A 1 211 ? 6.476 -1.076 0.671 1.00 84.56 211 PRO A N 1
ATOM 1711 C CA . PRO A 1 211 ? 6.995 -1.024 2.032 1.00 84.56 211 PRO A CA 1
ATOM 1712 C C . PRO A 1 211 ? 7.200 -2.423 2.606 1.00 84.56 211 PRO A C 1
ATOM 1714 O O . PRO A 1 211 ? 6.397 -3.313 2.374 1.00 84.56 211 PRO A O 1
ATOM 1717 N N . SER A 1 212 ? 8.238 -2.601 3.416 1.00 83.94 212 SER A N 1
ATOM 1718 C CA . SER A 1 212 ? 8.493 -3.788 4.229 1.00 83.94 212 SER A CA 1
ATOM 1719 C C . SER A 1 212 ? 8.160 -3.515 5.686 1.00 83.94 212 SER A C 1
ATOM 1721 O O . SER A 1 212 ? 8.705 -2.602 6.313 1.00 83.94 212 SER A O 1
ATOM 1723 N N . PHE A 1 213 ? 7.324 -4.373 6.263 1.00 78.38 213 PHE A N 1
ATOM 1724 C CA . PHE A 1 213 ? 6.943 -4.285 7.673 1.00 78.38 213 PHE A CA 1
ATOM 1725 C C . PHE A 1 213 ? 7.930 -4.974 8.619 1.00 78.38 213 PHE A C 1
ATOM 1727 O O . PHE A 1 213 ? 7.831 -4.814 9.834 1.00 78.38 213 PHE A O 1
ATOM 1734 N N . HIS A 1 214 ? 8.901 -5.710 8.077 1.00 73.06 214 HIS A N 1
ATOM 1735 C CA . HIS A 1 214 ? 9.910 -6.417 8.865 1.00 73.06 214 HIS A CA 1
ATOM 1736 C C . HIS A 1 214 ? 11.190 -5.593 9.036 1.00 73.06 214 HIS A C 1
ATOM 1738 O O . HIS A 1 214 ? 11.751 -5.555 10.128 1.00 73.06 214 HIS A O 1
ATOM 1744 N N . ASN A 1 215 ? 11.612 -4.876 7.988 1.00 70.62 215 ASN A N 1
ATOM 1745 C CA . ASN A 1 215 ? 12.950 -4.274 7.935 1.00 70.62 215 ASN A CA 1
ATOM 1746 C C . ASN A 1 215 ? 12.948 -2.739 7.886 1.00 70.62 215 ASN A C 1
ATOM 1748 O O . ASN A 1 215 ? 13.995 -2.145 7.650 1.00 70.62 215 ASN A O 1
ATOM 1752 N N . GLN A 1 216 ? 11.791 -2.089 8.086 1.00 74.31 216 GLN A N 1
ATOM 1753 C CA . GLN A 1 216 ? 11.635 -0.623 7.981 1.00 74.31 216 GLN A CA 1
ATOM 1754 C C . GLN A 1 216 ? 12.175 -0.055 6.652 1.00 74.31 216 GLN A C 1
ATOM 1756 O O . GLN A 1 216 ? 12.595 1.096 6.567 1.00 74.31 216 GLN A O 1
ATOM 1761 N N . TYR A 1 217 ? 12.160 -0.889 5.617 1.00 81.75 217 TYR A N 1
ATOM 1762 C CA . TYR A 1 217 ? 12.687 -0.623 4.287 1.00 81.75 217 TYR A CA 1
ATOM 1763 C C . TYR A 1 217 ? 11.522 -0.464 3.313 1.00 81.75 217 TYR A C 1
ATOM 1765 O O . TYR A 1 217 ? 10.492 -1.101 3.496 1.00 81.75 217 TYR A O 1
ATOM 1773 N N . CYS A 1 218 ? 11.673 0.358 2.281 1.00 85.69 218 CYS A N 1
ATOM 1774 C CA . CYS A 1 218 ? 10.733 0.422 1.168 1.00 85.69 218 CYS A CA 1
ATOM 1775 C C . CYS A 1 218 ? 11.500 0.073 -0.106 1.00 85.69 218 CYS A C 1
ATOM 1777 O O . CYS A 1 218 ? 12.500 0.727 -0.413 1.00 85.69 218 CYS A O 1
ATOM 1779 N N . LEU A 1 219 ? 11.063 -0.967 -0.816 1.00 90.75 219 LEU A N 1
ATOM 1780 C CA . LEU A 1 219 ? 11.607 -1.279 -2.130 1.00 90.75 219 LEU A CA 1
ATOM 1781 C C . LEU A 1 219 ? 11.175 -0.196 -3.094 1.00 90.75 219 LEU A C 1
ATOM 1783 O O . LEU A 1 219 ? 9.991 0.095 -3.197 1.00 90.75 219 LEU A O 1
ATOM 1787 N N . ARG A 1 220 ? 12.153 0.373 -3.789 1.00 92.62 220 ARG A N 1
ATOM 1788 C CA . ARG A 1 220 ? 11.971 1.425 -4.780 1.00 92.62 220 ARG A CA 1
ATOM 1789 C C . ARG A 1 220 ? 12.740 1.049 -6.026 1.00 92.62 220 ARG A C 1
ATOM 1791 O O . ARG A 1 220 ? 13.960 1.214 -6.070 1.00 92.62 220 ARG A O 1
ATOM 1798 N N . LEU A 1 221 ? 12.035 0.509 -7.010 1.00 96.12 221 LEU A N 1
ATOM 1799 C CA . LEU A 1 221 ? 12.602 0.116 -8.293 1.00 96.12 221 LEU A CA 1
ATOM 1800 C C . LEU A 1 221 ? 11.931 0.880 -9.424 1.00 96.12 221 LEU A C 1
ATOM 1802 O O . LEU A 1 221 ? 10.722 1.084 -9.421 1.00 96.12 221 LEU A O 1
ATOM 1806 N N . VAL A 1 222 ? 12.728 1.243 -10.414 1.00 95.94 222 VAL A N 1
ATOM 1807 C CA . VAL A 1 222 ? 12.283 1.652 -11.740 1.00 95.94 222 VAL A CA 1
ATOM 1808 C C . VAL A 1 222 ? 12.770 0.599 -12.725 1.00 95.94 222 VAL A C 1
ATOM 1810 O O . VAL A 1 222 ? 13.944 0.218 -12.684 1.00 95.94 222 VAL A O 1
ATOM 1813 N N . LEU A 1 223 ? 11.870 0.120 -13.580 1.00 96.50 223 LEU A N 1
ATOM 1814 C CA . LEU A 1 223 ? 12.193 -0.783 -14.679 1.00 96.50 223 LEU A CA 1
ATOM 1815 C C . LEU A 1 223 ? 12.008 -0.028 -15.995 1.00 96.50 223 LEU A C 1
ATOM 1817 O O . LEU A 1 223 ? 11.002 0.653 -16.173 1.00 96.50 223 LEU A O 1
ATOM 1821 N N . GLU A 1 224 ? 12.973 -0.164 -16.897 1.00 93.94 224 GLU A N 1
ATOM 1822 C CA . GLU A 1 224 ? 12.980 0.503 -18.203 1.00 93.94 224 GLU A CA 1
ATOM 1823 C C . GLU A 1 224 ? 13.226 -0.527 -19.298 1.00 93.94 224 GLU A C 1
ATOM 1825 O O . GLU A 1 224 ? 14.240 -1.227 -19.267 1.00 93.94 224 GLU A O 1
ATOM 1830 N N . ALA A 1 225 ? 12.334 -0.610 -20.269 1.00 90.81 225 ALA A N 1
ATOM 1831 C CA . ALA A 1 225 ? 12.459 -1.440 -21.448 1.00 90.81 225 ALA A CA 1
ATOM 1832 C C . ALA A 1 225 ? 13.094 -0.616 -22.580 1.00 90.81 225 ALA A C 1
ATOM 1834 O O . ALA A 1 225 ? 12.542 0.376 -23.035 1.00 90.81 225 ALA A O 1
ATOM 1835 N N . GLY A 1 226 ? 14.282 -1.015 -23.038 1.00 82.88 226 GLY A N 1
ATOM 1836 C CA . GLY A 1 226 ? 15.037 -0.271 -24.049 1.00 82.88 226 GLY A CA 1
ATOM 1837 C C . GLY A 1 226 ? 15.166 -1.017 -25.374 1.00 82.88 226 GLY A C 1
ATOM 1838 O O . GLY A 1 226 ? 15.674 -2.144 -25.419 1.00 82.88 226 GLY A O 1
ATOM 1839 N N . ASP A 1 227 ? 14.797 -0.365 -26.473 1.00 76.06 227 ASP A N 1
ATOM 1840 C CA . ASP A 1 227 ? 15.129 -0.801 -27.832 1.00 76.06 227 ASP A CA 1
ATOM 1841 C C . ASP A 1 227 ? 16.309 -0.009 -28.438 1.00 76.06 227 ASP A C 1
ATOM 1843 O O . ASP A 1 227 ? 16.903 0.870 -27.805 1.00 76.06 227 ASP A O 1
ATOM 1847 N N . LEU A 1 228 ? 16.692 -0.347 -29.672 1.00 67.50 228 LEU A N 1
ATOM 1848 C CA . LEU A 1 228 ? 17.842 0.250 -30.365 1.00 67.50 228 LEU A CA 1
ATOM 1849 C C . LEU A 1 228 ? 17.703 1.764 -30.622 1.00 67.50 228 LEU A C 1
ATOM 1851 O O . LEU A 1 228 ? 18.714 2.415 -30.884 1.00 67.50 228 LEU A O 1
ATOM 1855 N N . THR A 1 229 ? 16.502 2.343 -30.516 1.00 61.72 229 THR A N 1
ATOM 1856 C CA . THR A 1 229 ? 16.282 3.790 -30.696 1.00 61.72 229 THR A CA 1
ATOM 1857 C C . THR A 1 229 ? 16.858 4.620 -29.544 1.00 61.72 229 THR A C 1
ATOM 1859 O O . THR A 1 229 ? 17.183 5.793 -29.717 1.00 61.72 229 THR A O 1
ATOM 1862 N N . HIS A 1 230 ? 17.139 3.993 -28.397 1.00 61.16 230 HIS A N 1
ATOM 1863 C CA . HIS A 1 230 ? 17.762 4.637 -27.235 1.00 61.16 230 HIS A CA 1
ATOM 1864 C C . HIS A 1 230 ? 19.286 4.841 -27.357 1.00 61.16 230 HIS A C 1
ATOM 1866 O O . HIS A 1 230 ? 19.933 5.250 -26.391 1.00 61.16 230 HIS A O 1
ATOM 1872 N N . GLN A 1 231 ? 19.892 4.561 -28.518 1.00 62.09 231 GLN A N 1
ATOM 1873 C CA . GLN A 1 231 ? 21.330 4.773 -28.752 1.00 62.09 231 GLN A CA 1
ATOM 1874 C C . GLN A 1 231 ? 21.683 6.205 -29.195 1.00 62.09 231 GLN A C 1
ATOM 1876 O O . GLN A 1 231 ? 22.862 6.538 -29.334 1.00 62.09 231 GLN A O 1
ATOM 1881 N N . GLU A 1 232 ? 20.692 7.080 -29.387 1.00 70.19 232 GLU A N 1
ATOM 1882 C CA . GLU A 1 232 ? 20.942 8.484 -29.709 1.00 70.19 232 GLU A CA 1
ATOM 1883 C C . GLU A 1 232 ? 21.604 9.224 -28.534 1.00 70.19 232 GLU A C 1
ATOM 1885 O O . GLU A 1 232 ? 21.132 9.199 -27.397 1.00 70.19 232 GLU A O 1
ATOM 1890 N N . THR A 1 233 ? 22.694 9.951 -28.805 1.00 70.12 233 THR A N 1
ATOM 1891 C CA . THR A 1 233 ? 23.520 10.610 -27.774 1.00 70.12 233 THR A CA 1
ATOM 1892 C C . THR A 1 233 ? 22.726 11.575 -26.885 1.00 70.12 233 THR A C 1
ATOM 1894 O O . THR A 1 233 ? 23.010 11.705 -25.692 1.00 70.12 233 THR A O 1
ATOM 1897 N N . ASN A 1 234 ? 21.708 12.237 -27.445 1.00 76.62 234 ASN A N 1
ATOM 1898 C CA . ASN A 1 234 ? 20.830 13.125 -26.686 1.00 76.62 234 ASN A CA 1
ATOM 1899 C C . ASN A 1 234 ? 19.922 12.351 -25.723 1.00 76.62 234 ASN A C 1
ATOM 1901 O O . ASN A 1 234 ? 19.803 12.764 -24.569 1.00 76.62 234 ASN A O 1
ATOM 1905 N N . GLN A 1 235 ? 19.348 11.226 -26.162 1.00 77.69 235 GLN A N 1
ATOM 1906 C CA . GLN A 1 235 ? 18.503 10.381 -25.319 1.00 77.69 235 GLN A CA 1
ATOM 1907 C C . GLN A 1 235 ? 19.317 9.757 -24.184 1.00 77.69 235 GLN A C 1
ATOM 1909 O O . GLN A 1 235 ? 18.902 9.824 -23.034 1.00 77.69 235 GLN A O 1
ATOM 1914 N N . ILE A 1 236 ? 20.536 9.285 -24.470 1.00 80.56 236 ILE A N 1
ATOM 1915 C CA . ILE A 1 236 ? 21.459 8.749 -23.456 1.00 80.56 236 ILE A CA 1
ATOM 1916 C C . ILE A 1 236 ? 21.718 9.767 -22.340 1.00 80.56 236 ILE A C 1
ATOM 1918 O O . ILE A 1 236 ? 21.694 9.418 -21.162 1.00 80.56 236 ILE A O 1
ATOM 1922 N N . ARG A 1 237 ? 21.957 11.038 -22.685 1.00 82.62 237 ARG A N 1
ATOM 1923 C CA . ARG A 1 237 ? 22.205 12.086 -21.683 1.00 82.62 237 ARG A CA 1
ATOM 1924 C C . ARG A 1 237 ? 20.964 12.378 -20.837 1.00 82.62 237 ARG A C 1
ATOM 1926 O O . ARG A 1 237 ? 21.083 12.622 -19.637 1.00 82.62 237 ARG A O 1
ATOM 1933 N N . ILE A 1 238 ? 19.790 12.398 -21.464 1.00 83.25 238 ILE A N 1
ATOM 1934 C CA . ILE A 1 238 ? 18.510 12.608 -20.779 1.00 83.25 238 ILE A CA 1
ATOM 1935 C C . ILE A 1 238 ? 18.264 11.472 -19.777 1.00 83.25 238 ILE A C 1
ATOM 1937 O O . ILE A 1 238 ? 18.050 11.732 -18.593 1.00 83.25 238 ILE A O 1
ATOM 1941 N N . ASP A 1 239 ? 18.403 10.235 -20.243 1.00 85.25 239 ASP A N 1
ATOM 1942 C CA . ASP A 1 239 ? 18.285 9.001 -19.474 1.00 85.25 239 ASP A CA 1
ATOM 1943 C C . ASP A 1 239 ? 19.248 8.967 -18.279 1.00 85.25 239 ASP A C 1
ATOM 1945 O O . ASP A 1 239 ? 18.836 8.708 -17.151 1.00 85.25 239 ASP A O 1
ATOM 1949 N N . GLN A 1 240 ? 20.522 9.308 -18.491 1.00 87.19 240 GLN A N 1
ATOM 1950 C CA . GLN A 1 240 ? 21.523 9.364 -17.420 1.00 87.19 240 GLN A CA 1
ATOM 1951 C C . GLN A 1 240 ? 21.181 10.398 -16.344 1.00 87.19 240 GLN A C 1
ATOM 1953 O O . GLN A 1 240 ? 21.336 10.126 -15.153 1.00 87.19 240 GLN A O 1
ATOM 1958 N N . ASN A 1 241 ? 20.709 11.583 -16.742 1.00 87.94 241 ASN A N 1
ATOM 1959 C CA . ASN A 1 241 ? 20.306 12.618 -15.791 1.00 87.94 241 ASN A CA 1
ATOM 1960 C C . ASN A 1 241 ? 19.089 12.185 -14.965 1.00 87.94 241 ASN A C 1
ATOM 1962 O O . ASN A 1 241 ? 19.051 12.426 -13.756 1.00 87.94 241 ASN A O 1
ATOM 1966 N N . ARG A 1 242 ? 18.106 11.535 -15.600 1.00 88.81 242 ARG A N 1
ATOM 1967 C CA . ARG A 1 242 ? 16.932 10.975 -14.920 1.00 88.81 242 ARG A CA 1
ATOM 1968 C C . ARG A 1 242 ? 17.345 9.905 -13.911 1.00 88.81 242 ARG A C 1
ATOM 1970 O O . ARG A 1 242 ? 16.986 10.002 -12.737 1.00 88.81 242 ARG A O 1
ATOM 1977 N N . ASP A 1 243 ? 18.155 8.942 -14.340 1.00 91.94 243 ASP A N 1
ATOM 1978 C CA . ASP A 1 243 ? 18.606 7.831 -13.501 1.00 91.94 243 ASP A CA 1
ATOM 1979 C C . ASP A 1 243 ? 19.425 8.342 -12.304 1.00 91.94 243 ASP A C 1
ATOM 1981 O O . ASP A 1 243 ? 19.215 7.906 -11.173 1.00 91.94 243 ASP A O 1
ATOM 1985 N N . ALA A 1 244 ? 20.296 9.338 -12.506 1.00 91.25 244 ALA A N 1
ATOM 1986 C CA . ALA A 1 244 ? 21.062 9.952 -11.422 1.00 91.25 244 ALA A CA 1
ATOM 1987 C C . ALA A 1 244 ? 20.161 10.614 -10.362 1.00 91.25 244 ALA A C 1
ATOM 1989 O O . ALA A 1 244 ? 20.433 10.508 -9.162 1.00 91.25 244 ALA A O 1
ATOM 1990 N N . ARG A 1 245 ? 19.074 11.276 -10.781 1.00 91.62 245 ARG A N 1
ATOM 1991 C CA . ARG A 1 245 ? 18.088 11.875 -9.863 1.00 91.62 245 ARG A CA 1
ATOM 1992 C C . ARG A 1 245 ? 17.311 10.813 -9.086 1.00 91.62 245 ARG A C 1
ATOM 1994 O O . ARG A 1 245 ? 17.136 10.962 -7.876 1.00 91.62 245 ARG A O 1
ATOM 2001 N N . LEU A 1 246 ? 16.895 9.738 -9.756 1.00 91.69 246 LEU A N 1
ATOM 2002 C CA . LEU A 1 246 ? 16.237 8.583 -9.136 1.00 91.69 246 LEU A CA 1
ATOM 2003 C C . LEU A 1 246 ? 17.135 7.937 -8.074 1.00 91.69 246 LEU A C 1
ATOM 2005 O O . LEU A 1 246 ? 16.728 7.813 -6.917 1.00 91.69 246 LEU A O 1
ATOM 2009 N N . ILE A 1 247 ? 18.383 7.630 -8.429 1.00 93.56 247 ILE A N 1
ATOM 2010 C CA . ILE A 1 247 ? 19.365 7.010 -7.529 1.00 93.56 247 ILE A CA 1
ATOM 2011 C C . ILE A 1 247 ? 19.648 7.896 -6.316 1.00 93.56 247 ILE A C 1
ATOM 2013 O O . ILE A 1 247 ? 19.638 7.416 -5.182 1.00 93.56 247 ILE A O 1
ATOM 2017 N N . LYS A 1 248 ? 19.830 9.206 -6.522 1.00 91.31 248 LYS A N 1
ATOM 2018 C CA . LYS A 1 248 ? 20.021 10.166 -5.424 1.00 91.31 248 LYS A CA 1
ATOM 2019 C C . LYS A 1 248 ? 18.837 10.189 -4.447 1.00 91.31 248 LYS A C 1
ATOM 2021 O O . LYS A 1 248 ? 19.038 10.442 -3.261 1.00 91.31 248 LYS A O 1
ATOM 2026 N N . SER A 1 249 ? 17.632 9.902 -4.929 1.00 87.50 249 SER A N 1
ATOM 2027 C CA . SER A 1 249 ? 16.403 9.823 -4.127 1.00 87.50 249 SER A CA 1
ATOM 2028 C C . SER A 1 249 ? 16.114 8.424 -3.568 1.00 87.50 249 SER A C 1
ATOM 2030 O O . SER A 1 249 ? 15.055 8.194 -2.982 1.00 87.50 249 SER A O 1
ATOM 2032 N N . GLY A 1 250 ? 17.058 7.491 -3.710 1.00 89.88 250 GLY A N 1
ATOM 2033 C CA . GLY A 1 250 ? 16.969 6.146 -3.148 1.00 89.88 250 GLY A CA 1
ATOM 2034 C C . GLY A 1 250 ? 16.222 5.135 -4.020 1.00 89.88 250 GLY A C 1
ATOM 2035 O O . GLY A 1 250 ? 15.886 4.062 -3.522 1.00 89.88 250 GLY A O 1
ATOM 2036 N N . TRP A 1 251 ? 15.962 5.449 -5.292 1.00 93.25 251 TRP A N 1
ATOM 2037 C CA . TRP A 1 251 ? 15.434 4.489 -6.262 1.00 93.25 251 TRP A CA 1
ATOM 2038 C C . TRP A 1 251 ? 16.561 3.684 -6.907 1.00 93.25 251 TRP A C 1
ATOM 2040 O O . TRP A 1 251 ? 17.630 4.206 -7.212 1.00 93.25 251 TRP A O 1
ATOM 2050 N N . GLN A 1 252 ? 16.310 2.410 -7.166 1.00 95.69 252 GLN A N 1
ATOM 2051 C CA . GLN A 1 252 ? 17.169 1.571 -7.995 1.00 95.69 252 GLN A CA 1
ATOM 2052 C C . GLN A 1 252 ? 16.605 1.527 -9.417 1.00 95.69 252 GLN A C 1
ATOM 2054 O O . GLN A 1 252 ? 15.400 1.375 -9.592 1.00 95.69 252 GLN A O 1
ATOM 2059 N N . VAL A 1 253 ? 17.462 1.639 -10.431 1.00 94.94 253 VAL A N 1
ATOM 2060 C CA . VAL A 1 253 ? 17.051 1.600 -11.844 1.00 94.94 253 VAL A CA 1
ATOM 2061 C C . VAL A 1 253 ? 17.568 0.311 -12.478 1.00 94.94 253 VAL A C 1
ATOM 2063 O O . VAL A 1 253 ? 18.770 0.046 -12.440 1.00 94.94 253 VAL A O 1
ATOM 2066 N N . LYS A 1 254 ? 16.674 -0.491 -13.065 1.00 94.88 254 LYS A N 1
ATOM 2067 C CA . LYS A 1 254 ? 17.010 -1.687 -13.849 1.00 94.88 254 LYS A CA 1
ATOM 2068 C C . LYS A 1 254 ? 16.561 -1.489 -15.295 1.00 94.88 254 LYS A C 1
ATOM 2070 O O . LYS A 1 254 ? 15.382 -1.276 -15.558 1.00 94.88 254 LYS A O 1
ATOM 2075 N N . ARG A 1 255 ? 17.509 -1.564 -16.230 1.00 91.88 255 ARG A N 1
ATOM 2076 C CA . ARG A 1 255 ? 17.251 -1.428 -17.669 1.00 91.88 255 ARG A CA 1
ATOM 2077 C C . ARG A 1 255 ? 17.269 -2.800 -18.334 1.00 91.88 255 ARG A C 1
ATOM 2079 O O . ARG A 1 255 ? 18.201 -3.567 -18.131 1.00 91.88 255 ARG A O 1
ATOM 2086 N N . PHE A 1 256 ? 16.259 -3.067 -19.145 1.00 92.75 256 PHE A N 1
ATOM 2087 C CA . PHE A 1 256 ? 16.043 -4.289 -19.903 1.00 92.75 256 PHE A CA 1
ATOM 2088 C C . PHE A 1 256 ? 16.184 -3.949 -21.378 1.00 92.75 256 PHE A C 1
ATOM 2090 O O . PHE A 1 256 ? 15.235 -3.548 -22.049 1.00 92.75 256 PHE A O 1
ATOM 2097 N N . ARG A 1 257 ? 17.416 -4.033 -21.877 1.00 89.50 257 ARG A N 1
ATOM 2098 C CA . ARG A 1 257 ? 17.726 -3.708 -23.269 1.00 89.50 257 ARG A CA 1
ATOM 2099 C C . ARG A 1 257 ? 17.571 -4.934 -24.143 1.00 89.50 257 ARG A C 1
ATOM 2101 O O . ARG A 1 257 ? 18.047 -6.005 -23.785 1.00 89.50 257 ARG A O 1
ATOM 2108 N N . THR A 1 258 ? 16.964 -4.772 -25.310 1.00 87.69 258 THR A N 1
ATOM 2109 C CA . THR A 1 258 ? 16.755 -5.869 -26.275 1.00 87.69 258 THR A CA 1
ATOM 2110 C C . THR A 1 258 ? 18.051 -6.593 -26.675 1.00 87.69 258 THR A C 1
ATOM 2112 O O . THR A 1 258 ? 18.037 -7.806 -26.883 1.00 87.69 258 THR A O 1
ATOM 2115 N N . TRP A 1 259 ? 19.186 -5.884 -26.724 1.00 84.12 259 TRP A N 1
ATOM 2116 C CA . TRP A 1 259 ? 20.509 -6.461 -27.018 1.00 84.12 259 TRP A CA 1
ATOM 2117 C C . TRP A 1 259 ? 21.210 -7.116 -25.812 1.00 84.12 259 TRP A C 1
ATOM 2119 O O . TRP A 1 259 ? 22.261 -7.719 -25.991 1.00 84.12 259 TRP A O 1
ATOM 2129 N N . GLU A 1 260 ? 20.640 -7.007 -24.611 1.00 85.94 260 GLU A N 1
ATOM 2130 C CA . GLU A 1 260 ? 21.060 -7.682 -23.366 1.00 85.94 260 GLU A CA 1
ATOM 2131 C C . GLU A 1 260 ? 19.960 -8.673 -22.918 1.00 85.94 260 GLU A C 1
ATOM 2133 O O . GLU A 1 260 ? 19.743 -8.902 -21.728 1.00 85.94 260 GLU A O 1
ATOM 2138 N N . SER A 1 261 ? 19.190 -9.210 -23.877 1.00 84.50 261 SER A N 1
ATOM 2139 C CA . SER A 1 261 ? 18.020 -10.067 -23.616 1.00 84.50 261 SER A CA 1
ATOM 2140 C C . SER A 1 261 ? 18.358 -11.390 -22.932 1.00 84.50 261 SER A C 1
ATOM 2142 O O . SER A 1 261 ? 17.510 -11.956 -22.248 1.00 84.50 261 SER A O 1
ATOM 2144 N N . ASP A 1 262 ? 19.602 -11.848 -23.048 1.00 87.62 262 ASP A N 1
ATOM 2145 C CA . ASP A 1 262 ? 20.147 -12.996 -22.326 1.00 87.62 262 ASP A CA 1
ATOM 2146 C C . ASP A 1 262 ? 20.160 -12.792 -20.803 1.00 87.62 262 ASP A C 1
ATOM 2148 O O . ASP A 1 262 ? 20.015 -13.754 -20.056 1.00 87.62 262 ASP A O 1
ATOM 2152 N N . GLN A 1 263 ? 20.270 -11.546 -20.333 1.00 89.69 263 GLN A N 1
ATOM 2153 C CA . GLN A 1 263 ? 20.300 -11.206 -18.904 1.00 89.69 263 GLN A CA 1
ATOM 2154 C C . GLN A 1 263 ? 18.927 -10.840 -18.336 1.00 89.69 263 GLN A C 1
ATOM 2156 O O . GLN A 1 263 ? 18.811 -10.514 -17.149 1.00 89.69 263 GLN A O 1
ATOM 2161 N N . TRP A 1 264 ? 17.879 -10.814 -19.163 1.00 93.25 264 TRP A N 1
ATOM 2162 C CA . TRP A 1 264 ? 16.556 -10.386 -18.712 1.00 93.25 264 TRP A CA 1
ATOM 2163 C C . TRP A 1 264 ? 15.993 -11.322 -17.660 1.00 93.25 264 TRP A C 1
ATOM 2165 O O . TRP A 1 264 ? 15.518 -10.851 -16.630 1.00 93.25 264 TRP A O 1
ATOM 2175 N N . ASP A 1 265 ? 16.068 -12.628 -17.905 1.00 93.62 265 ASP A N 1
ATOM 2176 C CA . ASP A 1 265 ? 15.449 -13.616 -17.030 1.00 93.62 265 ASP A CA 1
ATOM 2177 C C . ASP A 1 265 ? 16.071 -13.585 -15.625 1.00 93.62 265 ASP A C 1
ATOM 2179 O O . ASP A 1 265 ? 15.332 -13.448 -14.650 1.00 93.62 265 ASP A O 1
ATOM 2183 N N . ASP A 1 266 ? 17.403 -13.545 -15.525 1.00 94.81 266 ASP A N 1
ATOM 2184 C CA . ASP A 1 266 ? 18.122 -13.405 -14.251 1.00 94.81 266 ASP A CA 1
ATOM 2185 C C . ASP A 1 266 ? 17.765 -12.097 -13.523 1.00 94.81 266 ASP A C 1
ATOM 2187 O O . ASP A 1 266 ? 17.573 -12.063 -12.304 1.00 94.81 266 ASP A O 1
ATOM 2191 N N . ASN A 1 267 ? 17.662 -10.986 -14.258 1.00 95.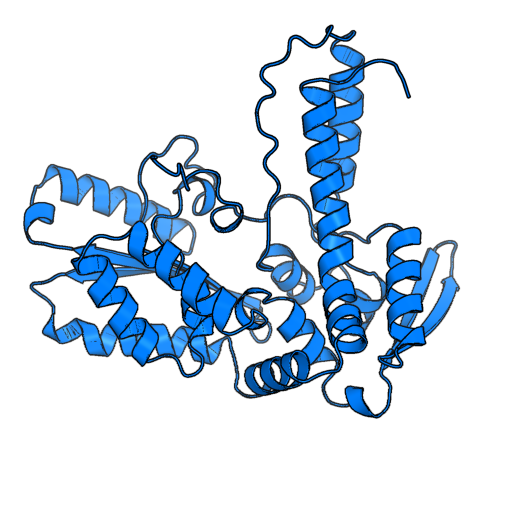25 267 ASN A N 1
ATOM 2192 C CA . ASN A 1 267 ? 17.297 -9.698 -13.673 1.00 95.25 267 ASN A CA 1
ATOM 2193 C C . ASN A 1 267 ? 15.844 -9.669 -13.187 1.00 95.25 267 ASN A C 1
ATOM 2195 O O . ASN A 1 267 ? 15.569 -9.055 -12.154 1.00 95.25 267 ASN A O 1
ATOM 2199 N N . LEU A 1 268 ? 14.926 -10.319 -13.901 1.00 96.69 268 LEU A N 1
ATOM 2200 C CA . LEU A 1 268 ? 13.527 -10.443 -13.499 1.00 96.69 268 LEU A CA 1
ATOM 2201 C C . LEU A 1 268 ? 13.373 -11.368 -12.291 1.00 96.69 268 LEU A C 1
ATOM 2203 O O . LEU A 1 268 ? 12.600 -11.047 -11.389 1.00 96.69 268 LEU A O 1
ATOM 2207 N N . ASP A 1 269 ? 14.150 -12.448 -12.215 1.00 96.88 269 ASP A N 1
ATOM 2208 C CA . ASP A 1 269 ? 14.189 -13.333 -11.047 1.00 96.88 269 ASP A CA 1
ATOM 2209 C C . ASP A 1 269 ? 14.677 -12.588 -9.797 1.00 96.88 269 ASP A C 1
ATOM 2211 O O . ASP A 1 269 ? 14.122 -12.754 -8.706 1.00 96.88 269 ASP A O 1
ATOM 2215 N N . GLN A 1 270 ? 15.656 -11.689 -9.945 1.00 96.62 270 GLN A N 1
ATOM 2216 C CA . GLN A 1 270 ? 16.075 -10.799 -8.858 1.00 96.62 270 GLN A CA 1
ATOM 2217 C C . GLN A 1 270 ? 14.953 -9.847 -8.424 1.00 96.62 270 GLN A C 1
ATOM 2219 O O . GLN A 1 270 ? 14.736 -9.671 -7.225 1.00 96.62 270 GLN A O 1
ATOM 2224 N N . VAL A 1 271 ? 14.223 -9.241 -9.370 1.00 96.62 271 VAL A N 1
ATOM 2225 C CA . VAL A 1 271 ? 13.090 -8.350 -9.050 1.00 96.62 271 VAL A CA 1
ATOM 2226 C C . VAL A 1 271 ? 11.995 -9.116 -8.303 1.00 96.62 271 VAL A C 1
ATOM 2228 O O . VAL A 1 271 ? 11.555 -8.665 -7.245 1.00 96.62 271 VAL A O 1
ATOM 2231 N N . ALA A 1 272 ? 11.604 -10.294 -8.795 1.00 96.69 272 ALA A N 1
ATOM 2232 C CA . ALA A 1 272 ? 10.632 -11.157 -8.128 1.00 96.69 272 ALA A CA 1
ATOM 2233 C C . ALA A 1 272 ? 11.106 -11.555 -6.720 1.00 96.69 272 ALA A C 1
ATOM 2235 O O . ALA A 1 272 ? 10.335 -11.504 -5.762 1.00 96.69 272 ALA A O 1
ATOM 2236 N N . THR A 1 273 ? 12.398 -11.861 -6.561 1.00 95.75 273 THR A N 1
ATOM 2237 C CA . THR A 1 273 ? 13.001 -12.163 -5.256 1.00 95.75 273 THR A CA 1
ATOM 2238 C C . THR A 1 273 ? 12.874 -10.990 -4.282 1.00 95.75 273 THR A C 1
ATOM 2240 O O . THR A 1 273 ? 12.482 -11.204 -3.136 1.00 95.75 273 THR A O 1
ATOM 2243 N N . PHE A 1 274 ? 13.142 -9.751 -4.711 1.00 94.75 274 PHE A N 1
ATOM 2244 C CA . PHE A 1 274 ? 12.968 -8.574 -3.849 1.00 94.75 274 PHE A CA 1
ATOM 2245 C C . PHE A 1 274 ? 11.513 -8.380 -3.410 1.00 94.75 274 PHE A C 1
ATOM 2247 O O . PHE A 1 274 ? 11.263 -8.065 -2.246 1.00 94.75 274 PHE A O 1
ATOM 2254 N N . ILE A 1 275 ? 10.551 -8.615 -4.308 1.00 94.56 275 ILE A N 1
ATOM 2255 C CA . ILE A 1 275 ? 9.121 -8.542 -3.983 1.00 94.56 275 ILE A CA 1
ATOM 2256 C C . ILE A 1 275 ? 8.750 -9.623 -2.956 1.00 94.56 275 ILE A C 1
ATOM 2258 O O . ILE A 1 275 ? 8.133 -9.307 -1.939 1.00 94.56 275 ILE A O 1
ATOM 2262 N N . HIS A 1 276 ? 9.171 -10.875 -3.158 1.00 93.25 276 HIS A N 1
ATOM 2263 C CA . HIS A 1 276 ? 8.886 -11.983 -2.235 1.00 93.25 276 HIS A CA 1
ATOM 2264 C C . HIS A 1 276 ? 9.577 -11.837 -0.869 1.00 93.25 276 HIS A C 1
ATOM 2266 O O . HIS A 1 276 ? 9.056 -12.291 0.146 1.00 93.25 276 HIS A O 1
ATOM 2272 N N . GLN A 1 277 ? 10.737 -11.178 -0.807 1.00 92.00 277 GLN A N 1
ATOM 2273 C CA . GLN A 1 277 ? 11.388 -10.853 0.468 1.00 92.00 277 GLN A CA 1
ATOM 2274 C C . GLN A 1 277 ? 10.583 -9.841 1.294 1.00 92.00 277 GLN A C 1
ATOM 2276 O O . GLN A 1 277 ? 10.691 -9.822 2.521 1.00 92.00 277 GLN A O 1
ATOM 2281 N N . ILE A 1 278 ? 9.784 -8.998 0.637 1.00 91.12 278 ILE A N 1
ATOM 2282 C CA . ILE A 1 278 ? 8.905 -8.039 1.305 1.00 91.12 278 ILE A CA 1
ATOM 2283 C C . ILE A 1 278 ? 7.563 -8.673 1.647 1.00 91.12 278 ILE A C 1
ATOM 2285 O O . ILE A 1 278 ? 7.123 -8.577 2.795 1.00 91.12 278 ILE A O 1
ATOM 2289 N N . ILE A 1 279 ? 6.936 -9.339 0.677 1.00 92.12 279 ILE A N 1
ATOM 2290 C CA . ILE A 1 279 ? 5.686 -10.070 0.872 1.00 92.12 279 ILE A CA 1
ATOM 2291 C C . ILE A 1 279 ? 6.012 -11.499 1.294 1.00 92.12 279 ILE A C 1
ATOM 2293 O O . ILE A 1 279 ? 6.001 -12.430 0.491 1.00 92.12 279 ILE A O 1
ATOM 2297 N N . THR A 1 280 ? 6.338 -11.638 2.577 1.00 91.12 280 THR A N 1
ATOM 2298 C CA . THR A 1 280 ? 6.749 -12.902 3.195 1.00 91.12 280 THR A CA 1
ATOM 2299 C C . THR A 1 280 ? 5.640 -13.960 3.148 1.00 91.12 280 THR A C 1
ATOM 2301 O O . THR A 1 280 ? 4.462 -13.598 3.094 1.00 91.12 280 THR A O 1
ATOM 2304 N N . PRO A 1 281 ? 5.972 -15.264 3.238 1.00 90.75 281 PRO A N 1
ATOM 2305 C CA . PRO A 1 281 ? 4.971 -16.334 3.282 1.00 90.75 281 PRO A CA 1
ATOM 2306 C C . PRO A 1 281 ? 3.889 -16.118 4.352 1.00 90.75 281 PRO A C 1
ATOM 2308 O O . PRO A 1 281 ? 2.706 -16.214 4.048 1.00 90.75 281 PRO A O 1
ATOM 2311 N N . ASP A 1 282 ? 4.267 -15.691 5.562 1.00 91.44 282 ASP A N 1
ATOM 2312 C CA . ASP A 1 282 ? 3.316 -15.381 6.643 1.00 91.44 282 ASP A CA 1
ATOM 2313 C C . ASP A 1 282 ? 2.313 -14.280 6.257 1.00 91.44 282 ASP A C 1
ATOM 2315 O O . ASP A 1 282 ? 1.142 -14.307 6.648 1.00 91.44 282 ASP A O 1
ATOM 2319 N N . LEU A 1 283 ? 2.774 -13.271 5.511 1.00 92.31 283 LEU A N 1
ATOM 2320 C CA . LEU A 1 283 ? 1.916 -12.201 5.020 1.00 92.31 283 LEU A CA 1
ATOM 2321 C C . LEU A 1 283 ? 1.019 -12.698 3.879 1.00 92.31 283 LEU A C 1
ATOM 2323 O O . LEU A 1 283 ? -0.153 -12.331 3.843 1.00 92.31 283 LEU A O 1
ATOM 2327 N N . GLN A 1 284 ? 1.528 -13.554 2.991 1.00 92.56 284 GLN A N 1
ATOM 2328 C CA . GLN A 1 284 ? 0.729 -14.195 1.939 1.00 92.56 284 GLN A CA 1
ATOM 2329 C C . GLN A 1 284 ? -0.393 -15.046 2.530 1.00 92.56 284 GLN A C 1
ATOM 2331 O O . GLN A 1 284 ? -1.549 -14.899 2.129 1.00 92.56 284 GLN A O 1
ATOM 2336 N N . ASP A 1 285 ? -0.090 -15.847 3.548 1.00 93.69 285 ASP A N 1
ATOM 2337 C CA . ASP A 1 285 ? -1.086 -16.631 4.275 1.00 93.69 285 ASP A CA 1
ATOM 2338 C C . ASP A 1 285 ? -2.148 -15.726 4.910 1.00 93.69 285 ASP A C 1
ATOM 2340 O O . ASP A 1 285 ? -3.349 -15.983 4.791 1.00 93.69 285 ASP A O 1
ATOM 2344 N N . ALA A 1 286 ? -1.739 -14.603 5.510 1.00 94.81 286 ALA A N 1
ATOM 2345 C CA . ALA A 1 286 ? -2.676 -13.624 6.054 1.00 94.81 286 ALA A CA 1
ATOM 2346 C C . ALA A 1 286 ? -3.539 -12.955 4.971 1.00 94.81 286 ALA A C 1
ATOM 2348 O O . ALA A 1 286 ? -4.725 -12.723 5.199 1.00 94.81 286 ALA A O 1
ATOM 2349 N N . ILE A 1 287 ? -2.994 -12.680 3.784 1.00 94.31 287 ILE A N 1
ATOM 2350 C CA . ILE A 1 287 ? -3.748 -12.160 2.635 1.00 94.31 287 ILE A CA 1
ATOM 2351 C C . ILE A 1 287 ? -4.782 -13.187 2.163 1.00 94.31 287 ILE A C 1
ATOM 2353 O O . ILE A 1 287 ? -5.948 -12.841 1.950 1.00 94.31 287 ILE A O 1
ATOM 2357 N N . HIS A 1 288 ? -4.390 -14.455 2.012 1.00 93.81 288 HIS A N 1
ATOM 2358 C CA . HIS A 1 288 ? -5.312 -15.540 1.671 1.00 93.81 288 HIS A CA 1
ATOM 2359 C C . HIS A 1 288 ? -6.423 -15.668 2.710 1.00 93.81 288 HIS A C 1
ATOM 2361 O O . HIS A 1 288 ? -7.604 -15.675 2.352 1.00 93.81 288 HIS A O 1
ATOM 2367 N N . GLN A 1 289 ? -6.064 -15.671 3.993 1.00 95.06 289 GLN A N 1
ATOM 2368 C CA . GLN A 1 289 ? -7.036 -15.731 5.071 1.00 95.06 289 GLN A CA 1
ATOM 2369 C C . GLN A 1 289 ? -7.990 -14.535 5.028 1.00 95.06 289 GLN A C 1
ATOM 2371 O O . GLN A 1 289 ? -9.201 -14.738 5.035 1.00 95.06 289 GLN A O 1
ATOM 2376 N N . LEU A 1 290 ? 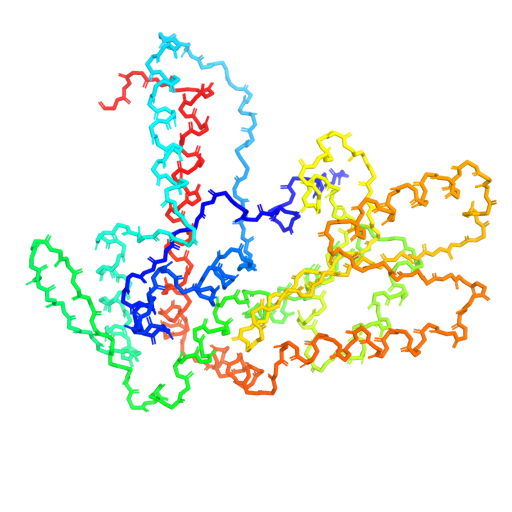-7.477 -13.306 4.923 1.00 94.94 290 LEU A N 1
ATOM 2377 C CA . LEU A 1 290 ? -8.283 -12.083 4.889 1.00 94.94 290 LEU A CA 1
ATOM 2378 C C . LEU A 1 290 ? -9.263 -12.066 3.707 1.00 94.94 290 LEU A C 1
ATOM 2380 O O . LEU A 1 290 ? -10.399 -11.624 3.868 1.00 94.94 290 LEU A O 1
ATOM 2384 N N . ARG A 1 291 ? -8.864 -12.584 2.538 1.00 93.38 291 ARG A N 1
ATOM 2385 C CA . ARG A 1 291 ? -9.764 -12.757 1.383 1.00 93.38 291 ARG A CA 1
ATOM 2386 C C . ARG A 1 291 ? -10.860 -13.792 1.636 1.00 93.38 291 ARG A C 1
ATOM 2388 O O . ARG A 1 291 ? -11.962 -13.615 1.128 1.00 93.38 291 ARG A O 1
ATOM 2395 N N . SER A 1 292 ? -10.562 -14.840 2.402 1.00 93.56 292 SER A N 1
ATOM 2396 C CA . SER A 1 292 ? -11.502 -15.928 2.705 1.00 93.56 292 SER A CA 1
ATOM 2397 C C . SER A 1 292 ? -12.456 -15.640 3.872 1.00 93.56 292 SER A C 1
ATOM 2399 O O . SER A 1 292 ? -13.406 -16.393 4.083 1.00 93.56 292 SER A O 1
ATOM 2401 N N . LEU A 1 293 ? -12.214 -14.573 4.645 1.00 94.75 293 LEU A N 1
ATOM 2402 C CA . LEU A 1 293 ? -13.093 -14.185 5.746 1.00 94.75 293 LEU A CA 1
ATOM 2403 C C . LEU A 1 293 ? -14.501 -13.817 5.244 1.00 94.75 293 LEU A C 1
ATOM 2405 O O . LEU A 1 293 ? -14.645 -13.268 4.148 1.00 94.75 293 LEU A O 1
ATOM 2409 N N . PRO A 1 294 ? -15.539 -14.013 6.080 1.00 95.75 294 PRO A N 1
ATOM 2410 C CA . PRO A 1 294 ? -16.849 -13.413 5.856 1.00 95.75 294 PRO A CA 1
ATOM 2411 C C . PRO A 1 294 ? -16.726 -11.914 5.563 1.00 95.75 294 PRO A C 1
ATOM 2413 O O . PRO A 1 294 ? -15.935 -11.220 6.206 1.00 95.75 294 PRO A O 1
ATOM 2416 N N . ALA A 1 295 ? -17.532 -11.409 4.624 1.00 95.12 295 ALA A N 1
ATOM 2417 C CA . ALA A 1 295 ? -17.418 -10.037 4.121 1.00 95.12 295 ALA A CA 1
ATOM 2418 C C . ALA A 1 295 ? -17.399 -8.983 5.242 1.00 95.12 295 ALA A C 1
ATOM 2420 O O . ALA A 1 295 ? -16.584 -8.067 5.215 1.00 95.12 295 ALA A O 1
ATOM 2421 N N . GLU A 1 296 ? -18.234 -9.146 6.270 1.00 96.88 296 GLU A N 1
ATOM 2422 C CA . GLU A 1 296 ? -18.282 -8.233 7.416 1.00 96.88 296 GLU A CA 1
ATOM 2423 C C . GLU A 1 296 ? -16.986 -8.237 8.244 1.00 96.88 296 GLU A C 1
ATOM 2425 O O . GLU A 1 296 ? -16.503 -7.182 8.651 1.00 96.88 296 GLU A O 1
ATOM 2430 N N . GLN A 1 297 ? -16.372 -9.406 8.443 1.00 96.44 297 GLN A N 1
ATOM 2431 C CA . GLN A 1 297 ? -15.103 -9.536 9.165 1.00 96.44 297 GLN A CA 1
ATOM 2432 C C . GLN A 1 297 ? -13.928 -9.008 8.341 1.00 96.44 297 GLN A C 1
ATOM 2434 O O . GLN A 1 297 ? -13.085 -8.285 8.875 1.00 96.44 297 GLN A O 1
ATOM 2439 N N . LYS A 1 298 ? -13.899 -9.307 7.035 1.00 95.31 298 LYS A N 1
ATOM 2440 C CA . LYS A 1 298 ? -12.930 -8.726 6.095 1.00 95.31 298 LYS A CA 1
ATOM 2441 C C . LYS A 1 298 ? -13.002 -7.198 6.136 1.00 95.31 298 LYS A C 1
ATOM 2443 O O . LYS A 1 298 ? -11.985 -6.546 6.368 1.00 95.31 298 LYS A O 1
ATOM 2448 N N . ASN A 1 299 ? -14.207 -6.642 5.997 1.00 95.06 299 ASN A N 1
ATOM 2449 C CA . ASN A 1 299 ? -14.444 -5.202 6.039 1.00 95.06 299 ASN A CA 1
ATOM 2450 C C . ASN A 1 299 ? -14.040 -4.603 7.386 1.00 95.06 299 ASN A C 1
ATOM 2452 O O . ASN A 1 299 ? -13.433 -3.540 7.414 1.00 95.06 299 ASN A O 1
ATOM 2456 N N . ALA A 1 300 ? -14.324 -5.272 8.505 1.00 96.56 300 ALA A N 1
ATOM 2457 C CA . ALA A 1 300 ? -13.911 -4.799 9.821 1.00 96.56 300 ALA A CA 1
ATOM 2458 C C . ALA A 1 300 ? -12.388 -4.675 9.947 1.00 96.56 300 ALA A C 1
ATOM 2460 O O . ALA A 1 300 ? -11.913 -3.646 10.420 1.00 96.56 300 ALA A O 1
ATOM 2461 N N . VAL A 1 301 ? -11.622 -5.669 9.485 1.00 95.38 301 VAL A N 1
ATOM 2462 C CA . VAL A 1 301 ? -10.152 -5.602 9.490 1.00 95.38 301 VAL A CA 1
ATOM 2463 C C . VAL A 1 301 ? -9.651 -4.497 8.555 1.00 95.38 301 VAL A C 1
ATOM 2465 O O . VAL A 1 301 ? -8.815 -3.692 8.960 1.00 95.38 301 VAL A O 1
ATOM 2468 N N . GLN A 1 302 ? -10.193 -4.405 7.337 1.00 93.00 302 GLN A N 1
ATOM 2469 C CA . GLN A 1 302 ? -9.817 -3.364 6.373 1.00 93.00 302 GLN A CA 1
ATOM 2470 C C . GLN A 1 302 ? -10.135 -1.951 6.887 1.00 93.00 302 GLN A C 1
ATOM 2472 O O . GLN A 1 302 ? -9.316 -1.040 6.759 1.00 93.00 302 GLN A O 1
ATOM 2477 N N . ASN A 1 303 ? -1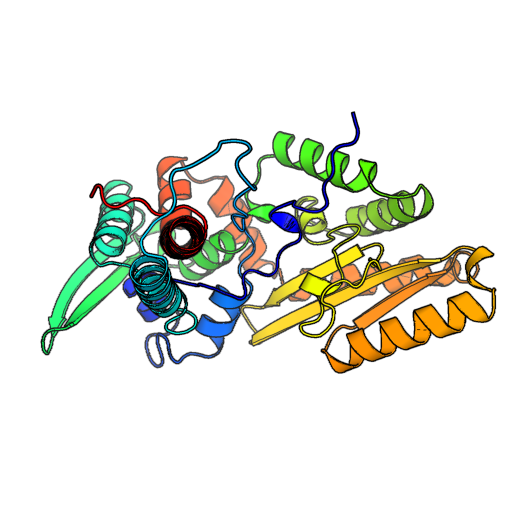1.279 -1.766 7.545 1.00 93.62 303 ASN A N 1
ATOM 2478 C CA . ASN A 1 303 ? -11.736 -0.484 8.079 1.00 93.62 303 ASN A CA 1
ATOM 2479 C C . ASN A 1 303 ? -10.842 0.066 9.195 1.00 93.62 303 ASN A C 1
ATOM 2481 O O . ASN A 1 303 ? -10.755 1.286 9.339 1.00 93.62 303 ASN A O 1
ATOM 2485 N N . LEU A 1 304 ? -10.138 -0.797 9.939 1.00 92.75 304 LEU A N 1
ATOM 2486 C CA . LEU A 1 304 ? -9.149 -0.363 10.936 1.00 92.75 304 LEU A CA 1
ATOM 2487 C C . LEU A 1 304 ? -8.015 0.468 10.315 1.00 92.75 304 LEU A C 1
ATOM 2489 O O . LEU A 1 304 ? -7.415 1.298 10.999 1.00 92.75 304 LEU A O 1
ATOM 2493 N N . VAL A 1 305 ? -7.733 0.250 9.029 1.00 88.94 305 VAL A N 1
ATOM 2494 C CA . VAL A 1 305 ? -6.678 0.933 8.273 1.00 88.94 305 VAL A CA 1
ATOM 2495 C C . VAL A 1 305 ? -7.269 1.983 7.331 1.00 88.94 305 VAL A C 1
ATOM 2497 O O . VAL A 1 305 ? -6.827 3.134 7.323 1.00 88.94 305 VAL A O 1
ATOM 2500 N N . ALA A 1 306 ? -8.281 1.602 6.550 1.00 87.44 306 ALA A N 1
ATOM 2501 C CA . ALA A 1 306 ? -8.788 2.400 5.442 1.00 87.44 306 ALA A CA 1
ATOM 2502 C C . ALA A 1 306 ? -9.591 3.629 5.891 1.00 87.44 306 ALA A C 1
ATOM 2504 O O . ALA A 1 306 ? -9.405 4.704 5.330 1.00 87.44 306 ALA A O 1
ATOM 2505 N N . LEU A 1 307 ? -10.457 3.525 6.906 1.00 90.12 307 LEU A N 1
ATOM 2506 C CA . LEU A 1 307 ? -11.313 4.654 7.305 1.00 90.12 307 LEU A CA 1
ATOM 2507 C C . LEU A 1 307 ? -10.536 5.831 7.916 1.00 90.12 307 LEU A C 1
ATOM 2509 O O . LEU A 1 307 ? -10.810 6.967 7.525 1.00 90.12 307 LEU A O 1
ATOM 2513 N N . PRO A 1 308 ? -9.531 5.617 8.790 1.00 89.50 308 PRO A N 1
ATOM 2514 C CA . PRO A 1 308 ? -8.613 6.687 9.176 1.00 89.50 308 PRO A CA 1
ATOM 2515 C C . PRO A 1 308 ? -7.934 7.339 7.963 1.00 89.50 308 PRO A C 1
ATOM 2517 O O . PRO A 1 308 ? -7.879 8.563 7.855 1.00 89.50 308 PRO A O 1
ATOM 2520 N N . ALA A 1 309 ? -7.461 6.538 7.004 1.00 82.62 309 ALA A N 1
ATOM 2521 C CA . ALA A 1 309 ? -6.855 7.062 5.784 1.00 82.62 309 ALA A CA 1
ATOM 2522 C C . ALA A 1 309 ? -7.838 7.930 4.977 1.00 82.62 309 ALA A C 1
ATOM 2524 O O . ALA A 1 309 ? -7.481 9.037 4.578 1.00 82.62 309 ALA A O 1
ATOM 2525 N N . ILE A 1 310 ? -9.078 7.464 4.803 1.00 84.19 310 ILE A N 1
ATOM 2526 C CA . ILE A 1 310 ? -10.163 8.188 4.128 1.00 84.19 310 ILE A CA 1
ATOM 2527 C C . ILE A 1 310 ? -10.440 9.520 4.810 1.00 84.19 310 ILE A C 1
ATOM 2529 O O . ILE A 1 310 ? -10.514 10.536 4.127 1.00 84.19 310 ILE A O 1
ATOM 2533 N N . GLU A 1 311 ? -10.564 9.539 6.138 1.00 87.19 311 GLU A N 1
ATOM 2534 C CA . GLU A 1 311 ? -10.806 10.771 6.894 1.00 87.19 311 GLU A CA 1
ATOM 2535 C C . GLU A 1 311 ? -9.722 11.817 6.602 1.00 87.19 311 GLU A C 1
ATOM 2537 O O . GLU A 1 311 ? -10.031 12.972 6.304 1.00 87.19 311 GLU A O 1
ATOM 2542 N N . ALA A 1 312 ? -8.456 11.397 6.617 1.00 81.50 312 ALA A N 1
ATOM 2543 C CA . ALA A 1 312 ? -7.332 12.275 6.323 1.00 81.50 312 ALA A CA 1
ATOM 2544 C C . ALA A 1 312 ? -7.394 12.826 4.887 1.00 81.50 312 ALA A C 1
ATOM 2546 O O . ALA A 1 312 ? -7.217 14.025 4.673 1.00 81.50 312 ALA A O 1
ATOM 2547 N N . GLN A 1 313 ? -7.683 11.967 3.904 1.00 79.12 313 GLN A N 1
ATOM 2548 C CA . GLN A 1 313 ? -7.758 12.358 2.493 1.00 79.12 313 GLN A CA 1
ATOM 2549 C C . GLN A 1 313 ? -8.954 13.274 2.202 1.00 79.12 313 GLN A C 1
ATOM 2551 O O . GLN A 1 313 ? -8.802 14.277 1.506 1.00 79.12 313 GLN A O 1
ATOM 2556 N N . LEU A 1 314 ? -10.123 12.993 2.784 1.00 81.94 314 LEU A N 1
ATOM 2557 C CA . LEU A 1 314 ? -11.304 13.852 2.674 1.00 81.94 314 LEU A CA 1
ATOM 2558 C C . LEU A 1 314 ? -11.054 15.233 3.280 1.00 81.94 314 LEU A C 1
ATOM 2560 O O . LEU A 1 314 ? -11.503 16.229 2.721 1.00 81.94 314 LEU A O 1
ATOM 2564 N N . LEU A 1 315 ? -10.308 15.316 4.385 1.00 79.69 315 LEU A N 1
ATOM 2565 C CA . LEU A 1 315 ? -9.966 16.596 4.999 1.00 79.69 315 LEU A CA 1
ATOM 2566 C C . LEU A 1 315 ? -9.005 17.419 4.127 1.00 79.69 315 LEU A C 1
ATOM 2568 O O . LEU A 1 315 ? -9.182 18.631 4.004 1.00 79.69 315 LEU A O 1
ATOM 2572 N N . VAL A 1 316 ? -8.022 16.774 3.482 1.00 75.88 316 VAL A N 1
ATOM 2573 C CA . VAL A 1 316 ? -7.148 17.435 2.494 1.00 75.88 316 VAL A CA 1
ATOM 2574 C C . VAL A 1 316 ? -7.957 17.924 1.298 1.00 75.88 316 VAL A C 1
ATOM 2576 O O . VAL A 1 316 ? -7.805 19.078 0.896 1.00 75.88 316 VAL A O 1
ATOM 2579 N N . ALA A 1 317 ? -8.831 17.076 0.751 1.00 76.06 317 ALA A N 1
ATOM 2580 C CA . ALA A 1 317 ? -9.703 17.447 -0.354 1.00 76.06 317 ALA A CA 1
ATOM 2581 C C . ALA A 1 317 ? -10.597 18.631 0.040 1.00 76.06 317 ALA A C 1
ATOM 2583 O O . ALA A 1 317 ? -10.633 19.633 -0.665 1.00 76.06 317 ALA A O 1
ATOM 2584 N N . LEU A 1 318 ? -11.234 18.595 1.211 1.00 78.75 318 LEU A N 1
ATOM 2585 C CA . LEU A 1 318 ? -12.056 19.699 1.705 1.00 78.75 318 LEU A CA 1
ATOM 2586 C C . LEU A 1 318 ? -11.254 21.001 1.853 1.00 78.75 318 LEU A C 1
ATOM 2588 O O . LEU A 1 318 ? -11.735 22.060 1.457 1.00 78.75 318 LEU A O 1
ATOM 2592 N N . ALA A 1 319 ? -10.027 20.936 2.377 1.00 73.38 319 ALA A N 1
ATOM 2593 C CA . ALA A 1 319 ? -9.155 22.103 2.479 1.00 73.38 319 ALA A CA 1
ATOM 2594 C C . ALA A 1 319 ? -8.860 22.711 1.097 1.00 73.38 319 ALA A C 1
ATOM 2596 O O . ALA A 1 319 ? -9.009 23.918 0.902 1.00 73.38 319 ALA A O 1
ATOM 2597 N N . GLN A 1 320 ? -8.506 21.872 0.119 1.00 72.69 320 GLN A N 1
ATOM 2598 C CA . GLN A 1 320 ? -8.280 22.298 -1.264 1.00 72.69 320 GLN A CA 1
ATOM 2599 C C . GLN A 1 320 ? -9.549 22.871 -1.905 1.00 72.69 320 GLN A C 1
ATOM 2601 O O . GLN A 1 320 ? -9.480 23.895 -2.583 1.00 72.69 320 GLN A O 1
ATOM 2606 N N . PHE A 1 321 ? -10.701 22.242 -1.663 1.00 73.75 321 PHE A N 1
ATOM 2607 C CA . PHE A 1 321 ? -11.994 22.704 -2.147 1.00 73.75 321 PHE A CA 1
ATOM 2608 C C . PHE A 1 321 ? -12.317 24.094 -1.600 1.00 73.75 321 PHE A C 1
ATOM 2610 O O . PHE A 1 321 ? -12.621 24.990 -2.374 1.00 73.75 321 PHE A O 1
ATOM 2617 N N . ILE A 1 322 ? -12.184 24.309 -0.288 1.00 73.44 322 ILE A N 1
ATOM 2618 C CA . ILE A 1 322 ? -12.438 25.609 0.348 1.00 73.44 322 ILE A CA 1
ATOM 2619 C C . ILE A 1 322 ? -11.497 26.679 -0.198 1.00 73.44 322 ILE A C 1
ATOM 2621 O O . ILE A 1 322 ? -11.952 27.777 -0.508 1.00 73.44 322 ILE A O 1
ATOM 2625 N N . ARG A 1 323 ? -10.207 26.359 -0.367 1.00 69.62 323 ARG A N 1
ATOM 2626 C CA . ARG A 1 323 ? -9.229 27.286 -0.953 1.00 69.62 323 ARG A CA 1
ATOM 2627 C C . ARG A 1 323 ? -9.636 27.750 -2.345 1.00 69.62 323 ARG A C 1
ATOM 2629 O O . ARG A 1 323 ? -9.426 28.904 -2.700 1.00 69.62 323 ARG A O 1
ATOM 2636 N N . LYS A 1 324 ? -10.140 26.812 -3.145 1.00 66.81 324 LYS A N 1
ATOM 2637 C CA . LYS A 1 324 ? -10.410 27.020 -4.565 1.00 66.81 324 LYS A CA 1
ATOM 2638 C C . LYS A 1 324 ? -11.824 27.560 -4.816 1.00 66.81 324 LYS A C 1
ATOM 2640 O O . LYS A 1 324 ? -12.008 28.274 -5.793 1.00 66.81 324 LYS A O 1
ATOM 2645 N N . TYR A 1 325 ? -12.790 27.249 -3.944 1.00 69.00 325 TYR A N 1
ATOM 2646 C CA . TYR A 1 325 ? -14.228 27.426 -4.201 1.00 69.00 325 TYR A CA 1
ATOM 2647 C C . TYR A 1 325 ? -15.092 27.806 -2.996 1.00 69.00 325 TYR A C 1
ATOM 2649 O O . TYR A 1 325 ? -16.312 27.804 -3.140 1.00 69.00 325 TYR A O 1
ATOM 2657 N N . GLY A 1 326 ? -14.537 28.020 -1.799 1.00 58.25 326 GLY A N 1
ATOM 2658 C CA . GLY A 1 326 ? -15.362 28.148 -0.593 1.00 58.25 326 GLY A CA 1
ATOM 2659 C C . GLY A 1 326 ? -16.496 29.182 -0.732 1.00 58.25 326 GLY A C 1
ATOM 2660 O O . GLY A 1 326 ? -16.411 30.145 -1.479 1.00 58.25 326 GLY A O 1
ATOM 2661 N N . THR A 1 327 ? -17.590 28.993 -0.004 1.00 55.03 327 THR A N 1
ATOM 2662 C CA . THR A 1 327 ? -18.710 29.946 0.062 1.00 55.03 327 THR A CA 1
ATOM 2663 C C . THR A 1 327 ? -19.113 30.133 1.520 1.00 55.03 327 THR A C 1
ATOM 2665 O O . THR A 1 327 ? -18.960 29.221 2.328 1.00 55.03 327 THR A O 1
ATOM 2668 N N . ALA A 1 328 ? -19.644 31.303 1.881 1.00 43.59 328 ALA A N 1
ATOM 2669 C CA . ALA A 1 328 ? -19.985 31.669 3.262 1.00 43.59 328 ALA A CA 1
ATOM 2670 C C . ALA A 1 328 ? -21.299 31.054 3.806 1.00 43.59 328 ALA A C 1
ATOM 2672 O O . ALA A 1 328 ? -21.913 31.637 4.695 1.00 43.59 328 ALA A O 1
ATOM 2673 N N . GLN A 1 329 ? -21.747 29.905 3.297 1.00 40.88 329 GLN A N 1
ATOM 2674 C CA . GLN A 1 329 ? -22.885 29.173 3.865 1.00 40.88 329 GLN A CA 1
ATOM 2675 C C . GLN A 1 329 ? -22.400 27.843 4.444 1.00 40.88 329 GLN A C 1
ATOM 2677 O O . GLN A 1 329 ? -22.233 26.865 3.718 1.00 40.88 329 GLN A O 1
ATOM 2682 N N . LEU A 1 330 ? -22.160 27.849 5.756 1.00 38.28 330 LEU A N 1
ATOM 2683 C CA . LEU A 1 330 ? -22.175 26.672 6.624 1.00 38.28 330 LEU A CA 1
ATOM 2684 C C . LEU A 1 330 ? -23.215 26.905 7.714 1.00 38.28 330 LEU A C 1
ATOM 2686 O O . LEU A 1 330 ? -23.194 28.019 8.290 1.00 38.28 330 LEU A O 1
#

Sequence (330 aa):
MDFDFTDSPWHQSIDKAAYAAQALVSFLDPKQGFASPLVRTIFQYRSGFAFTLPTPSFDIPQLDQLKADWLSAVLAKIAQRGLPAPCSLKIERHILNYAQSVEVLNYQEQINGGTYQFRLNPRSLFRQNFRQLVYAALYPELLVDDDSLKNLIQCYLSVSTPLEQDLFNRLQTRLNDPRLALFVIPQRRMEHLLSDALHDAQRPDFSIELPSFHNQYCLRLVLEAGDLTHQETNQIRIDQNRDARLIKSGWQVKRFRTWESDQWDDNLDQVATFIHQIITPDLQDAIHQLRSLPAEQKNAVQNLVALPAIEAQLLVALAQFIRKYGTAQL

Organism: NCBI:txid1400861

pLDDT: mean 82.3, std 16.21, range [24.56, 98.25]

Radius of gyration: 21.82 Å; chains: 1; bounding box: 46×54×63 Å